Protein AF-F6X2X2-F1 (afdb_monomer_lite)

Sequence (366 aa):
MMKILSIFAVVVCLGAVATGIQCWSCDNARGHEECATTGQLVRCISRWEVCSTVERRTNNALFVTKRCKQRLACANGVRQNYNSPFSPQCNLDGLVSVCRCCCNGTECNRDATCEPARHVDYRCHDEGGLCHEWRNHTCLGGYVTGLCYGNNGRRCCLPCTPETCPAARDAVQQDAVCRAEGGICLGITNFCDGIYYPGKCGGPNGRQCCKEAVCTLLNYANTNVKPRGVGAIRIDSGFKWALNKMNEWARACRVKVQVTKSFELITETDGNYQPIEPTIPNNYAVGHAVDIEVDTTIEVCDGPCLARGKNPDAVCFLKKVLEYGLHWGGKGKYQNPSRIDDRLHVVNPRQWKRQFQQLQKGCQAI

Secondary structure (DSSP, 8-state):
---------------------EEEEEEEESSHHHHHHH-EEEEPPTT--EEEEEEEEETTEEEEEEEEE-HHHHHHHHHHTTS-SSS-S--TTSSSEEEEEEE-STTTTSS----TTTSTTHHHHHTT-EEEETTT---TT-EESSSS-SSTTEEEEPP--TTT-TTTTTHHHHTHHHHHTT-EEEETTS--SSEEETTSSSSSTTEEEEE------EEE--SSEEESSS--EEE-GGGHHHHHHHHHHHHHTT-EEEEEE-------TTS-------SS--GGGGT-EEEEEEE-SS-EE-HHHHHHT--HHHHHHHHHHHHTT-EETTSSSS--TTEEE--HHHH-HHHHHHHHHHHHHHTTT-

Foldseek 3Di:
DDDDDDDDDDDDPPDDPQDFAWEWFDFFAQDLVRSLVVTDTGGDHPQQFKKKWKWWAAQPTITIGIDGDGPVVLLVQQCQQPVDVVDGQDDPPDNTHIAMDIDGGHHPCNNDDRDNPPGQQVQLVVLVWDWDQQQVDAAQLAWDFPSHDDDRRTTTRHDADCVSHVPPVPFVVQLVQLVVVVWDWGQQRGDAPADFDAPNTDDDRRITTRDHFAAQWDFDDDDQEEEDPPDTQTAHPVQNVLVVQLSVQCVVLVKGKYWDAFADADDDPPPDQDLDCDPDQDRSLLRQKTFIWIGHPPHTQHQVNLLVCPRRSSVSSVVSLVVVPWDAQSDDDRRPRRMTGNPCCPVPVPVSVRSNSRNNRNVPPD

pLDDT: mean 84.23, std 14.69, range [35.69, 98.56]

Radius of gyration: 34.4 Å; chains: 1; bounding box: 120×48×89 Å

Organism: Ciona intestinalis (NCBI:txid7719)

Structure (mmCIF, N/CA/C/O backbone):
data_AF-F6X2X2-F1
#
_entry.id   AF-F6X2X2-F1
#
loop_
_atom_site.group_PDB
_atom_site.id
_atom_site.type_symbol
_atom_site.label_atom_id
_atom_site.label_alt_id
_atom_site.label_comp_id
_atom_site.label_asym_id
_atom_site.label_entity_id
_atom_site.label_seq_id
_atom_site.pdbx_PDB_ins_code
_atom_site.Cartn_x
_atom_site.Cartn_y
_atom_site.Cartn_z
_atom_site.occupancy
_atom_site.B_iso_or_equiv
_atom_site.auth_seq_id
_atom_site.auth_comp_id
_atom_site.auth_asym_id
_atom_site.auth_atom_id
_atom_site.pdbx_PDB_model_num
ATOM 1 N N . MET A 1 1 ? -94.259 -7.483 28.750 1.00 38.19 1 MET A N 1
ATOM 2 C CA . MET A 1 1 ? -92.988 -7.759 28.039 1.00 38.19 1 MET A CA 1
ATOM 3 C C . MET A 1 1 ? -92.055 -6.564 28.205 1.00 38.19 1 MET A C 1
ATOM 5 O O . MET A 1 1 ? -92.566 -5.458 28.234 1.00 38.19 1 MET A O 1
ATOM 9 N N . MET A 1 2 ? -90.738 -6.824 28.260 1.00 35.69 2 MET A N 1
ATOM 10 C CA . MET A 1 2 ? -89.589 -5.882 28.251 1.00 35.69 2 MET A CA 1
ATOM 11 C C . MET A 1 2 ? -89.385 -5.048 29.532 1.00 35.69 2 MET A C 1
ATOM 13 O O . MET A 1 2 ? -90.179 -4.179 29.850 1.00 35.69 2 MET A O 1
ATOM 17 N N . LYS A 1 3 ? -88.447 -5.435 30.414 1.00 41.56 3 LYS A N 1
ATOM 18 C CA . LYS A 1 3 ? -86.966 -5.286 30.366 1.00 41.56 3 LYS A CA 1
ATOM 19 C C . LYS A 1 3 ? -86.515 -3.829 30.555 1.00 41.56 3 LYS A C 1
ATOM 21 O O . LYS A 1 3 ? -86.405 -3.091 29.585 1.00 41.56 3 LYS A O 1
ATOM 26 N N . ILE A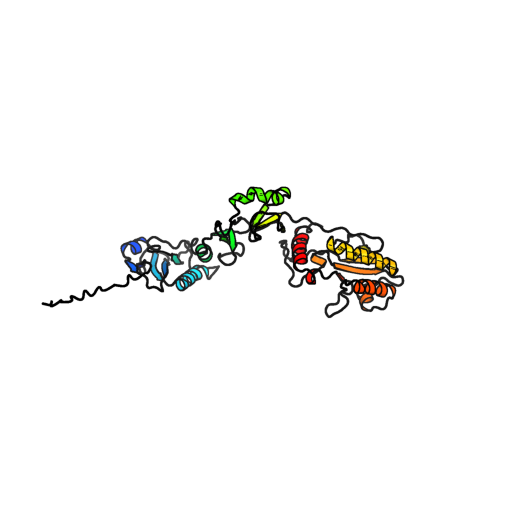 1 4 ? -86.168 -3.474 31.795 1.00 42.88 4 ILE A N 1
ATOM 27 C CA . ILE A 1 4 ? -85.316 -2.323 32.118 1.00 42.88 4 ILE A CA 1
ATOM 28 C C . ILE A 1 4 ? -83.921 -2.888 32.405 1.00 42.88 4 ILE A C 1
ATOM 30 O O . ILE A 1 4 ? -83.714 -3.571 33.405 1.00 42.88 4 ILE A O 1
ATOM 34 N N . LEU A 1 5 ? -82.994 -2.678 31.470 1.00 46.34 5 LEU A N 1
ATOM 35 C CA . LEU A 1 5 ? -81.574 -2.987 31.625 1.00 46.34 5 LEU A CA 1
ATOM 36 C C . LEU A 1 5 ? -80.879 -1.752 32.209 1.00 46.34 5 LEU A C 1
ATOM 38 O O . LEU A 1 5 ? -80.756 -0.732 31.535 1.00 46.34 5 LEU A O 1
ATOM 42 N N . SER A 1 6 ? -80.417 -1.853 33.454 1.00 46.59 6 SER A N 1
ATOM 43 C CA . SER A 1 6 ? -79.490 -0.895 34.060 1.00 46.59 6 SER A CA 1
ATOM 44 C C . SER A 1 6 ? -78.067 -1.216 33.603 1.00 46.59 6 SER A C 1
ATOM 46 O O . SER A 1 6 ? -77.533 -2.281 33.905 1.00 46.59 6 SER A O 1
ATOM 48 N N . ILE A 1 7 ? -77.459 -0.296 32.857 1.00 49.50 7 ILE A N 1
ATOM 49 C CA . ILE A 1 7 ? -76.064 -0.371 32.415 1.00 49.50 7 ILE A CA 1
ATOM 50 C C . ILE A 1 7 ? -75.183 0.219 33.524 1.00 49.50 7 ILE A C 1
ATOM 52 O O . ILE A 1 7 ? -75.221 1.422 33.772 1.00 49.50 7 ILE A O 1
ATOM 56 N N . PHE A 1 8 ? -74.384 -0.622 34.183 1.00 52.41 8 PHE A N 1
ATOM 57 C CA . PHE A 1 8 ? -73.255 -0.189 35.010 1.00 52.41 8 PHE A CA 1
ATOM 58 C C . PHE A 1 8 ? -72.040 0.021 34.099 1.00 52.41 8 PHE A C 1
ATOM 60 O O . PHE A 1 8 ? -71.484 -0.936 33.562 1.00 52.41 8 PHE A O 1
ATOM 67 N N . ALA A 1 9 ? -71.625 1.273 33.913 1.00 50.41 9 ALA A N 1
ATOM 68 C CA . ALA A 1 9 ? -70.366 1.595 33.254 1.00 50.41 9 ALA A CA 1
ATOM 69 C C . ALA A 1 9 ? -69.205 1.363 34.236 1.00 50.41 9 ALA A C 1
ATOM 71 O O . ALA A 1 9 ? -68.995 2.144 35.163 1.00 50.41 9 ALA A O 1
ATOM 72 N N . VAL A 1 10 ? -68.456 0.277 34.041 1.00 54.81 10 VAL A N 1
ATOM 73 C CA . VAL A 1 10 ? -67.185 0.034 34.734 1.00 54.81 10 VAL A CA 1
ATOM 74 C C . VAL A 1 10 ? -66.103 0.840 34.018 1.00 54.81 10 VAL A C 1
ATOM 76 O O . VAL A 1 10 ? -65.649 0.473 32.936 1.00 54.81 10 VAL A O 1
ATOM 79 N N . VAL A 1 11 ? -65.702 1.963 34.612 1.00 56.62 11 VAL A N 1
ATOM 80 C CA . VAL A 1 11 ? -64.548 2.748 34.158 1.00 56.62 11 VAL A CA 1
ATOM 81 C C . VAL A 1 11 ? -63.278 2.030 34.615 1.00 56.62 11 VAL A C 1
ATOM 83 O O . VAL A 1 11 ? -62.874 2.122 35.772 1.00 56.62 11 VAL A O 1
ATOM 86 N N . VAL A 1 12 ? -62.655 1.280 33.705 1.00 56.12 12 VAL A N 1
ATOM 87 C CA . VAL A 1 12 ? -61.324 0.692 33.905 1.00 56.12 12 VAL A CA 1
ATOM 88 C C . VAL A 1 12 ? -60.280 1.754 33.560 1.00 56.12 12 VAL A C 1
ATOM 90 O O . VAL A 1 12 ? -60.000 2.011 32.390 1.00 56.12 12 VAL A O 1
ATOM 93 N N . CYS A 1 13 ? -59.697 2.387 34.578 1.00 48.31 13 CYS A N 1
ATOM 94 C CA . CYS A 1 13 ? -58.516 3.232 34.412 1.00 48.31 13 CYS A CA 1
ATOM 95 C C . CYS A 1 13 ? -57.304 2.355 34.056 1.00 48.31 13 CYS A C 1
ATOM 97 O O . CYS A 1 13 ? -56.652 1.791 34.933 1.00 48.31 13 CYS A O 1
ATOM 99 N N . LEU A 1 14 ? -56.991 2.246 32.763 1.00 52.62 14 LEU A N 1
ATOM 100 C CA . LEU A 1 14 ? -55.719 1.715 32.270 1.00 52.62 14 LEU A CA 1
ATOM 101 C C . LEU A 1 14 ? -54.602 2.712 32.616 1.00 52.62 14 LEU A C 1
ATOM 103 O O . LEU A 1 14 ? -54.299 3.625 31.851 1.00 52.62 14 LEU A O 1
ATOM 107 N N . GLY A 1 15 ? -54.007 2.564 33.800 1.00 51.53 15 GLY A N 1
ATOM 108 C CA . GLY A 1 15 ? -52.791 3.285 34.159 1.00 51.53 15 GLY A CA 1
ATOM 109 C C . GLY A 1 15 ? -51.645 2.847 33.248 1.00 51.53 15 GLY A C 1
ATOM 110 O O . GLY A 1 15 ? -51.259 1.679 33.257 1.00 51.53 15 GLY A O 1
ATOM 111 N N . ALA A 1 16 ? -51.102 3.771 32.454 1.00 56.25 16 ALA A N 1
ATOM 112 C CA . ALA A 1 16 ? -49.905 3.530 31.659 1.00 56.25 16 ALA A CA 1
ATOM 113 C C . ALA A 1 16 ? -48.758 3.089 32.584 1.00 56.25 16 ALA A C 1
ATOM 115 O O . ALA A 1 16 ? -48.300 3.855 33.435 1.00 56.25 16 ALA A O 1
ATOM 116 N N . VAL A 1 17 ? -48.292 1.847 32.437 1.00 56.53 17 VAL A N 1
ATOM 117 C CA . VAL A 1 17 ? -47.127 1.356 33.176 1.00 56.53 17 VAL A CA 1
ATOM 118 C C . VAL A 1 17 ? -45.909 2.084 32.612 1.00 56.53 17 VAL A C 1
ATOM 120 O O . VAL A 1 17 ? -45.464 1.797 31.505 1.00 56.53 17 VAL A O 1
ATOM 123 N N . ALA A 1 18 ? -45.406 3.085 33.334 1.00 55.03 18 ALA A N 1
ATOM 124 C CA . ALA A 1 18 ? -44.291 3.908 32.878 1.00 55.03 18 ALA A CA 1
ATOM 125 C C . ALA A 1 18 ? -43.030 3.050 32.669 1.00 55.03 18 ALA A C 1
ATOM 127 O O . ALA A 1 18 ? -42.399 2.620 33.634 1.00 55.03 18 ALA A O 1
ATOM 128 N N . THR A 1 19 ? -42.654 2.796 31.416 1.00 65.25 19 THR A N 1
ATOM 129 C CA . THR A 1 19 ? -41.455 2.040 31.034 1.00 65.25 19 THR A CA 1
ATOM 130 C C . THR A 1 19 ? -40.213 2.923 31.174 1.00 65.25 19 THR A C 1
ATOM 132 O O . THR A 1 19 ? -40.065 3.908 30.452 1.00 65.25 19 THR A O 1
ATOM 135 N N . GLY A 1 20 ? -39.316 2.590 32.100 1.00 75.25 20 GLY A N 1
ATOM 136 C CA . GLY A 1 20 ? -38.043 3.286 32.290 1.00 75.25 20 GLY A CA 1
ATOM 137 C C . GLY A 1 20 ? -37.140 2.510 33.243 1.00 75.25 20 GLY A C 1
ATOM 138 O O . GLY A 1 20 ? -37.642 1.861 34.163 1.00 75.25 20 GLY A O 1
ATOM 139 N N . ILE A 1 21 ? -35.822 2.555 33.017 1.00 87.50 21 ILE A N 1
ATOM 140 C CA . ILE A 1 21 ? -34.852 1.935 33.930 1.00 87.50 21 ILE A CA 1
ATOM 141 C C . ILE A 1 21 ? -34.935 2.597 35.309 1.00 87.50 21 ILE A C 1
ATOM 143 O O . ILE A 1 21 ? -35.334 3.759 35.431 1.00 87.50 21 ILE A O 1
ATOM 147 N N . GLN A 1 22 ? -34.545 1.876 36.356 1.00 93.94 22 GLN A N 1
ATOM 148 C CA . GLN A 1 22 ? -34.412 2.460 37.691 1.00 93.94 22 GLN A CA 1
ATOM 149 C C . GLN A 1 22 ? -32.936 2.533 38.062 1.00 93.94 22 GLN A C 1
ATOM 151 O O . GLN A 1 22 ? -32.203 1.578 37.844 1.00 93.94 22 GLN A O 1
ATOM 156 N N . CYS A 1 23 ? -32.495 3.658 38.609 1.00 95.19 23 CYS A N 1
ATOM 157 C CA . CYS A 1 23 ? -31.110 3.871 39.011 1.00 95.19 23 CYS A CA 1
ATOM 158 C C . CYS A 1 23 ? -31.043 4.216 40.488 1.00 95.19 23 CYS A C 1
ATOM 160 O O . CYS A 1 23 ? -31.905 4.925 41.012 1.00 95.19 23 CYS A O 1
ATOM 162 N N . TRP A 1 24 ? -29.978 3.774 41.144 1.00 96.50 24 TRP A N 1
ATOM 163 C CA . TRP A 1 24 ? -29.678 4.220 42.491 1.00 96.50 24 TRP A CA 1
ATOM 164 C C . TRP A 1 24 ? -29.320 5.708 42.474 1.00 96.50 24 TRP A C 1
ATOM 166 O O . TRP A 1 24 ? -28.548 6.158 41.616 1.00 96.50 24 TRP A O 1
ATOM 176 N N . SER A 1 25 ? -29.901 6.472 43.397 1.00 96.69 25 SER A N 1
ATOM 177 C CA . SER A 1 25 ? -29.740 7.918 43.492 1.00 96.69 25 SER A CA 1
ATOM 178 C C . SER A 1 25 ? -29.334 8.331 44.901 1.00 96.69 25 SER A C 1
ATOM 180 O O . SER A 1 25 ? -30.048 8.073 45.865 1.00 96.69 25 SER A O 1
ATOM 182 N N . CYS A 1 26 ? -28.204 9.018 45.002 1.00 97.56 26 CYS A N 1
ATOM 183 C CA . CYS A 1 26 ? -27.677 9.611 46.229 1.00 97.56 26 CYS A CA 1
ATOM 184 C C . CYS A 1 26 ? -26.853 10.842 45.837 1.00 97.56 26 CYS A C 1
ATOM 186 O O . CYS A 1 26 ? -26.322 10.893 44.720 1.00 97.56 26 CYS A O 1
ATOM 188 N N . ASP A 1 27 ? -26.728 11.823 46.726 1.00 96.94 27 ASP A N 1
ATOM 189 C CA . ASP A 1 27 ? -25.895 12.994 46.465 1.00 96.94 27 ASP A CA 1
ATOM 190 C C . ASP A 1 27 ? -24.853 13.192 47.557 1.00 96.94 27 ASP A C 1
ATOM 192 O O . ASP A 1 27 ? -25.183 13.236 48.737 1.00 96.94 27 ASP A O 1
ATOM 196 N N . ASN A 1 28 ? -23.593 13.308 47.134 1.00 94.62 28 ASN A N 1
ATOM 197 C CA . ASN A 1 28 ? -22.440 13.581 47.983 1.00 94.62 28 ASN A CA 1
ATOM 198 C C . ASN A 1 28 ? -22.289 12.652 49.208 1.00 94.62 28 ASN A C 1
ATOM 200 O O . ASN A 1 28 ? -21.783 13.082 50.243 1.00 94.62 28 ASN A O 1
ATOM 204 N N . ALA A 1 29 ? -22.690 11.386 49.081 1.00 96.56 29 ALA A N 1
ATOM 205 C CA . ALA A 1 29 ? -22.542 10.383 50.134 1.00 96.56 29 ALA A CA 1
ATOM 206 C C . ALA A 1 29 ? -21.057 10.077 50.382 1.00 96.56 29 ALA A C 1
ATOM 208 O O . ALA A 1 29 ? -20.274 10.024 49.427 1.00 96.56 29 ALA A O 1
ATOM 209 N N . ARG A 1 30 ? -20.644 9.843 51.631 1.00 94.50 30 ARG A N 1
ATOM 210 C CA . ARG A 1 30 ? -19.243 9.605 52.018 1.00 94.50 30 ARG A CA 1
ATOM 211 C C . ARG A 1 30 ? -18.796 8.164 51.748 1.00 94.50 30 ARG A C 1
ATOM 213 O O . ARG A 1 30 ? -18.387 7.427 52.639 1.00 94.50 30 ARG A O 1
ATOM 220 N N . GLY A 1 31 ? -18.856 7.771 50.481 1.00 93.25 31 GLY A N 1
ATOM 221 C CA . GLY A 1 31 ? -18.494 6.443 49.998 1.00 93.25 31 GLY A CA 1
ATOM 222 C C . GLY A 1 31 ? -19.688 5.669 49.445 1.00 93.25 31 GLY A C 1
ATOM 223 O O . GLY A 1 31 ? -20.837 6.111 49.487 1.00 93.25 31 GLY A O 1
ATOM 224 N N . HIS A 1 32 ? -19.398 4.499 48.877 1.00 93.31 32 HIS A N 1
ATOM 225 C CA . HIS A 1 32 ? -20.422 3.656 48.254 1.00 93.31 32 HIS A CA 1
ATOM 226 C C . HIS A 1 32 ? -21.367 3.027 49.272 1.00 93.31 32 HIS A C 1
ATOM 228 O O . HIS A 1 32 ? -22.556 2.941 48.995 1.00 93.31 32 HIS A O 1
ATOM 234 N N . GLU A 1 33 ? -20.868 2.655 50.449 1.00 94.38 33 GLU A N 1
ATOM 235 C CA . GLU A 1 33 ? -21.673 2.051 51.516 1.00 94.38 33 GLU A CA 1
ATOM 236 C C . GLU A 1 33 ? -22.733 3.020 52.058 1.00 94.38 33 GLU A C 1
ATOM 238 O O . GLU A 1 33 ? -23.910 2.672 52.161 1.00 94.38 33 GLU A O 1
ATOM 243 N N . GLU A 1 34 ? -22.352 4.276 52.314 1.00 95.44 34 GLU A N 1
ATOM 244 C CA . GLU A 1 34 ? -23.315 5.307 52.707 1.00 95.44 34 GLU A CA 1
ATOM 245 C C . GLU A 1 34 ? -24.340 5.543 51.593 1.00 95.44 34 GLU A C 1
ATOM 247 O O . GLU A 1 34 ? -25.539 5.590 51.853 1.00 95.44 34 GLU A O 1
ATOM 252 N N . CYS A 1 35 ? -23.902 5.628 50.332 1.00 96.06 35 CYS A N 1
ATOM 253 C CA . CYS A 1 35 ? -24.826 5.775 49.210 1.00 96.06 35 CYS A CA 1
ATOM 254 C C . CYS A 1 35 ? -25.793 4.585 49.109 1.00 96.06 35 CYS A C 1
ATOM 256 O O . CYS A 1 35 ? -26.973 4.790 48.843 1.00 96.06 35 CYS A O 1
ATOM 258 N N . ALA A 1 36 ? -25.330 3.353 49.328 1.00 92.69 36 ALA A N 1
ATOM 259 C CA . ALA A 1 36 ? -26.143 2.140 49.247 1.00 92.69 36 ALA A CA 1
ATOM 260 C C . ALA A 1 36 ? -27.179 2.026 50.377 1.00 92.69 36 ALA A C 1
ATOM 262 O O . ALA A 1 36 ? -28.215 1.391 50.186 1.00 92.69 36 ALA A O 1
ATOM 263 N N . THR A 1 37 ? -26.915 2.639 51.533 1.00 93.31 37 THR A N 1
ATOM 264 C CA . THR A 1 37 ? -27.801 2.607 52.709 1.00 93.31 37 THR A CA 1
ATOM 265 C C . THR A 1 37 ? -28.758 3.796 52.767 1.00 93.31 37 THR A C 1
ATOM 267 O O . THR A 1 37 ? -29.918 3.627 53.128 1.00 93.31 37 THR A O 1
ATOM 270 N N . THR A 1 38 ? -28.294 4.990 52.393 1.00 94.44 38 THR A N 1
ATOM 271 C CA . THR A 1 38 ? -29.066 6.247 52.479 1.00 94.44 38 THR A CA 1
ATOM 272 C C . THR A 1 38 ? -29.699 6.671 51.155 1.00 94.44 38 THR A C 1
ATOM 274 O O . THR A 1 38 ? -30.619 7.488 51.133 1.00 94.44 38 THR A O 1
ATOM 277 N N . GLY A 1 39 ? -29.195 6.141 50.039 1.00 93.88 39 GLY A N 1
ATOM 278 C CA . GLY A 1 39 ? -29.717 6.418 48.710 1.00 93.88 39 GLY A CA 1
ATOM 279 C C . GLY A 1 39 ? -31.064 5.751 48.457 1.00 93.88 39 GLY A C 1
ATOM 280 O O . GLY A 1 39 ? -31.548 4.921 49.221 1.00 93.88 39 GLY A O 1
ATOM 281 N N . GLN A 1 40 ? -31.667 6.119 47.335 1.00 96.44 40 GLN A N 1
ATOM 282 C CA . GLN A 1 40 ? -32.986 5.643 46.938 1.00 96.44 40 GLN A CA 1
ATOM 283 C C . GLN A 1 40 ? -32.983 5.175 45.490 1.00 96.44 40 GLN A C 1
ATOM 285 O O . GLN A 1 40 ? -32.310 5.746 44.628 1.00 96.44 40 GLN A O 1
ATOM 290 N N . LEU A 1 41 ? -33.782 4.151 45.212 1.00 95.81 41 LEU A N 1
ATOM 291 C CA . LEU A 1 41 ? -34.018 3.692 43.856 1.00 95.81 41 LEU A CA 1
ATOM 292 C C . LEU A 1 41 ? -35.003 4.632 43.155 1.00 95.81 41 LEU A C 1
ATOM 294 O O . LEU A 1 41 ? -36.174 4.709 43.521 1.00 95.81 41 LEU A O 1
ATOM 298 N N . VAL A 1 42 ? -34.541 5.333 42.122 1.00 94.31 42 VAL A N 1
ATOM 299 C CA . VAL A 1 42 ? -35.349 6.303 41.373 1.00 94.31 42 VAL A CA 1
ATOM 300 C C . VAL A 1 42 ? -35.637 5.766 39.980 1.00 94.31 42 VAL A C 1
ATOM 302 O O . VAL A 1 42 ? -34.738 5.296 39.284 1.00 94.31 42 VAL A O 1
ATOM 305 N N . ARG A 1 43 ? -36.896 5.861 39.540 1.00 92.69 43 ARG A N 1
ATOM 306 C CA . ARG A 1 43 ? -37.274 5.557 38.155 1.00 92.69 43 ARG A CA 1
ATOM 307 C C . ARG A 1 43 ? -36.861 6.706 37.243 1.00 92.69 43 ARG A C 1
ATOM 309 O O . ARG A 1 43 ? -37.263 7.850 37.452 1.00 92.69 43 ARG A O 1
ATOM 316 N N . CYS A 1 44 ? -36.067 6.401 36.227 1.00 90.00 44 CYS A N 1
ATOM 317 C CA . CYS A 1 44 ? -35.628 7.389 35.261 1.00 90.00 44 CYS A CA 1
ATOM 318 C C . CYS A 1 44 ? -36.758 7.735 34.286 1.00 90.00 44 CYS A C 1
ATOM 320 O O . CYS A 1 44 ? -37.523 6.875 33.851 1.00 90.00 44 CYS A O 1
ATOM 322 N N . ILE A 1 45 ? -36.854 9.016 33.934 1.00 84.69 45 ILE A N 1
ATOM 323 C CA . ILE A 1 45 ? -37.735 9.483 32.857 1.00 84.69 45 ILE A CA 1
ATOM 324 C C . ILE A 1 45 ? -37.226 8.979 31.501 1.00 84.69 45 ILE A C 1
ATOM 326 O O . ILE A 1 45 ? -36.034 8.732 31.352 1.00 84.69 45 ILE A O 1
ATOM 330 N N . SER A 1 46 ? -38.098 8.891 30.494 1.00 72.19 46 SER A N 1
ATOM 331 C CA . SER A 1 46 ? -37.810 8.275 29.182 1.00 72.19 46 SER A CA 1
ATOM 332 C C . SER A 1 46 ? -36.533 8.765 28.483 1.00 72.19 46 SER A C 1
ATOM 334 O O . SER A 1 46 ? -35.875 7.998 27.798 1.00 72.19 46 SER A O 1
ATOM 336 N N . ARG A 1 47 ? -36.135 10.027 28.684 1.00 72.56 47 ARG A N 1
ATOM 337 C CA . ARG A 1 47 ? -34.891 10.595 28.126 1.00 72.56 47 ARG A CA 1
ATOM 338 C C . ARG A 1 47 ? -33.610 10.214 28.888 1.00 72.56 47 ARG A C 1
ATOM 340 O O . ARG A 1 47 ? -32.517 10.599 28.477 1.00 72.56 47 ARG A O 1
ATOM 347 N N . TRP A 1 48 ? -33.720 9.576 30.049 1.00 79.00 48 TRP A N 1
ATOM 348 C CA . TRP A 1 48 ? -32.610 9.208 30.929 1.00 79.00 48 TRP A CA 1
ATOM 349 C C . TRP A 1 48 ? -32.436 7.694 30.908 1.00 79.00 48 TRP A C 1
ATOM 351 O O . TRP A 1 48 ? -33.063 6.960 31.661 1.00 79.00 48 TRP A O 1
ATOM 361 N N . GLU A 1 49 ? -31.585 7.247 29.996 1.00 80.50 49 GLU A N 1
ATOM 362 C CA . GLU A 1 49 ? -31.470 5.841 29.603 1.00 80.50 49 GLU A CA 1
ATOM 363 C C . GLU A 1 49 ? -30.300 5.119 30.279 1.00 80.50 49 GLU A C 1
ATOM 365 O O . GLU A 1 49 ? -30.059 3.948 29.993 1.00 80.50 49 GLU A O 1
ATOM 370 N N . VAL A 1 50 ? -29.533 5.818 31.125 1.00 87.88 50 VAL A N 1
ATOM 371 C CA . VAL A 1 50 ? -28.349 5.266 31.795 1.00 87.88 50 VAL A CA 1
ATOM 372 C C . VAL A 1 50 ? -28.274 5.700 33.254 1.00 87.88 50 VAL A C 1
ATOM 374 O O . VAL A 1 50 ? -28.698 6.804 33.621 1.00 87.88 50 VAL A O 1
ATOM 377 N N . CYS A 1 51 ? -27.666 4.856 34.081 1.00 92.56 51 CYS A N 1
ATOM 378 C CA . CYS A 1 51 ? -27.304 5.215 35.442 1.00 92.56 51 CYS A CA 1
ATOM 379 C C . CYS A 1 51 ? -25.890 5.792 35.468 1.00 92.56 51 CYS A C 1
ATOM 381 O O . CYS A 1 51 ? -24.971 5.252 34.857 1.00 92.56 51 CYS A O 1
ATOM 383 N N . SER A 1 52 ? -25.703 6.899 36.179 1.00 93.44 52 SER A N 1
ATOM 384 C CA . SER A 1 52 ? -24.421 7.581 36.328 1.00 93.44 52 SER A CA 1
ATOM 385 C C . SER A 1 52 ? -23.919 7.464 37.760 1.00 93.44 52 SER A C 1
ATOM 387 O O . SER A 1 52 ? -24.703 7.586 38.704 1.00 93.44 52 SER A O 1
ATOM 389 N N . THR A 1 53 ? -22.606 7.309 37.899 1.00 94.38 53 THR A N 1
ATOM 390 C CA . THR A 1 53 ? -21.881 7.410 39.167 1.00 94.38 53 THR A CA 1
ATOM 391 C C . THR A 1 53 ? -20.758 8.433 38.999 1.00 94.38 53 THR A C 1
ATOM 393 O O . THR A 1 53 ? -20.077 8.475 37.970 1.00 94.38 53 THR A O 1
ATOM 396 N N . VAL A 1 54 ? -20.605 9.313 39.985 1.00 94.25 54 VAL A N 1
ATOM 397 C CA . VAL A 1 54 ? -19.515 10.283 40.082 1.00 94.25 54 VAL A CA 1
ATOM 398 C C . VAL A 1 54 ? -18.817 10.076 41.414 1.00 94.25 54 VAL A C 1
ATOM 400 O O . VAL A 1 54 ? -19.434 10.248 42.461 1.00 94.25 54 VAL A O 1
ATOM 403 N N . GLU A 1 55 ? -17.536 9.746 41.355 1.00 93.56 55 GLU A N 1
ATOM 404 C CA . GLU A 1 55 ? -16.659 9.614 42.510 1.00 93.56 55 GLU A CA 1
ATOM 405 C C . GLU A 1 55 ? -15.737 10.824 42.576 1.00 93.56 55 GLU A C 1
ATOM 407 O O . GLU A 1 55 ? -15.021 11.122 41.619 1.00 93.56 55 GLU A O 1
ATOM 412 N N . ARG A 1 56 ? -15.756 11.535 43.700 1.00 93.31 56 ARG A N 1
ATOM 413 C CA . ARG A 1 56 ? -14.845 12.639 43.990 1.00 93.31 56 ARG A CA 1
ATOM 414 C C . ARG A 1 56 ? -13.959 12.258 45.160 1.00 93.31 56 ARG A C 1
ATOM 416 O O . ARG A 1 56 ? -14.450 12.100 46.272 1.00 93.31 56 ARG A O 1
ATOM 423 N N . ARG A 1 57 ? -12.662 12.136 44.910 1.00 91.31 57 ARG A N 1
ATOM 424 C CA . ARG A 1 57 ? -11.644 11.999 45.949 1.00 91.31 57 ARG A CA 1
ATOM 425 C C . ARG A 1 57 ? -11.095 13.373 46.285 1.00 91.31 57 ARG A C 1
ATOM 427 O O . ARG A 1 57 ? -10.790 14.165 45.393 1.00 91.31 57 ARG A O 1
ATOM 434 N N . THR A 1 58 ? -10.986 13.637 47.572 1.00 88.44 58 THR A N 1
ATOM 435 C CA . THR A 1 58 ? -10.199 14.727 48.144 1.00 88.44 58 THR A CA 1
ATOM 436 C C . THR A 1 58 ? -9.175 14.118 49.097 1.00 88.44 58 THR A C 1
ATOM 438 O O . THR A 1 58 ? -9.302 12.943 49.442 1.00 88.44 58 THR A O 1
ATOM 441 N N . ASN A 1 59 ? -8.195 14.911 49.550 1.00 82.50 59 ASN A N 1
ATOM 442 C CA . ASN A 1 59 ? -7.040 14.441 50.330 1.00 82.50 59 ASN A CA 1
ATOM 443 C C . ASN A 1 59 ? -7.370 13.426 51.445 1.00 82.50 59 ASN A C 1
ATOM 445 O O . ASN A 1 59 ? -6.539 12.569 51.713 1.00 82.50 59 ASN A O 1
ATOM 449 N N . ASN A 1 60 ? -8.567 13.487 52.051 1.00 83.69 60 ASN A N 1
ATOM 450 C CA . ASN A 1 60 ? -8.985 12.610 53.151 1.00 83.69 60 ASN A CA 1
ATOM 451 C C . ASN A 1 60 ? -10.369 11.943 52.975 1.00 83.69 60 ASN A C 1
ATOM 453 O O . ASN A 1 60 ? -10.892 11.392 53.944 1.00 83.69 60 ASN A O 1
ATOM 457 N N . ALA A 1 61 ? -11.028 12.025 51.812 1.00 89.19 61 ALA A N 1
ATOM 458 C CA . ALA A 1 61 ? -12.394 11.501 51.681 1.00 89.19 61 ALA A CA 1
ATOM 459 C C . ALA A 1 61 ? -12.794 11.121 50.249 1.00 89.19 61 ALA A C 1
ATOM 461 O O . ALA A 1 61 ? -12.368 11.740 49.275 1.00 89.19 61 ALA A O 1
ATOM 462 N N . LEU A 1 62 ? -13.684 10.130 50.150 1.00 91.50 62 LEU A N 1
ATOM 463 C CA . LEU A 1 62 ? -14.412 9.776 48.935 1.00 91.50 62 LEU A CA 1
ATOM 464 C C . LEU A 1 62 ? -15.858 10.261 49.059 1.00 91.50 62 LEU A C 1
ATOM 466 O O . LEU A 1 62 ? -16.546 9.918 50.017 1.00 91.50 62 LEU A O 1
ATOM 470 N N . PHE A 1 63 ? -16.317 11.004 48.059 1.00 95.31 63 PHE A N 1
ATOM 471 C CA . PHE A 1 63 ? -17.707 11.408 47.902 1.00 95.31 63 PHE A CA 1
ATOM 472 C C . PHE A 1 63 ? -18.303 10.780 46.646 1.00 95.31 63 PHE A C 1
ATOM 474 O O . PHE A 1 63 ? -17.683 10.793 45.580 1.00 95.31 63 PHE A O 1
ATOM 481 N N . VAL A 1 64 ? -19.514 10.248 46.762 1.00 96.00 64 VAL A N 1
ATOM 482 C CA . VAL A 1 64 ? -20.208 9.510 45.709 1.00 96.00 64 VAL A CA 1
ATOM 483 C C . VAL A 1 64 ? -21.549 10.182 45.424 1.00 96.00 64 VAL A C 1
ATOM 485 O O . VAL A 1 64 ? -22.385 10.336 46.310 1.00 96.00 64 VAL A O 1
ATOM 488 N N . THR A 1 65 ? -21.769 10.561 44.165 1.00 97.19 65 THR A N 1
ATOM 489 C CA . THR A 1 65 ? -23.084 10.979 43.654 1.00 97.19 65 THR A CA 1
ATOM 490 C C . THR A 1 65 ? -23.537 9.966 42.609 1.00 97.19 65 THR A C 1
ATOM 492 O O . THR A 1 65 ? -22.835 9.738 41.620 1.00 97.19 65 THR A O 1
ATOM 495 N N . LYS A 1 66 ? -24.734 9.402 42.774 1.00 96.38 66 LYS A N 1
ATOM 496 C CA . LYS A 1 66 ? -25.364 8.475 41.821 1.00 96.38 66 LYS A CA 1
ATOM 497 C C . LYS A 1 66 ? -26.697 9.043 41.347 1.00 96.38 66 LYS A C 1
ATOM 499 O O . LYS A 1 66 ? -27.375 9.704 42.126 1.00 96.38 66 LYS A O 1
ATOM 504 N N . ARG A 1 67 ? -27.053 8.866 40.069 1.00 95.69 67 ARG A N 1
ATOM 505 C CA . ARG A 1 67 ? -28.320 9.377 39.499 1.00 95.69 67 ARG A CA 1
ATOM 506 C C . ARG A 1 67 ? -28.625 8.825 38.112 1.00 95.69 67 ARG A C 1
ATOM 508 O O . ARG A 1 67 ? -27.724 8.413 37.386 1.00 95.69 67 ARG A O 1
ATOM 515 N N . CYS A 1 68 ? -29.881 8.951 37.699 1.00 95.06 68 CYS A N 1
ATOM 516 C CA . CYS A 1 68 ? -30.274 8.875 36.294 1.00 95.06 68 CYS A CA 1
ATOM 517 C C . CYS A 1 68 ? -29.569 9.957 35.455 1.00 95.06 68 CYS A C 1
ATOM 519 O O . CYS A 1 68 ? -29.391 11.094 35.908 1.00 95.06 68 CYS A O 1
ATOM 521 N N . LYS A 1 69 ? -29.193 9.635 34.213 1.00 92.00 69 LYS A N 1
ATOM 522 C CA . LYS A 1 69 ? -28.578 10.601 33.293 1.00 92.00 69 LYS A CA 1
ATOM 523 C C . LYS A 1 69 ? -28.950 10.311 31.839 1.00 92.00 69 LYS A C 1
ATOM 525 O O . LYS A 1 69 ? -29.263 9.185 31.474 1.00 92.00 69 LYS A O 1
ATOM 530 N N . GLN A 1 70 ? -28.907 11.336 30.988 1.00 87.75 70 GLN A N 1
ATOM 531 C CA . GLN A 1 70 ? -28.970 11.139 29.534 1.00 87.75 70 GLN A CA 1
ATOM 532 C C . GLN A 1 70 ? -27.704 10.424 29.056 1.00 87.75 70 GLN A C 1
ATOM 534 O O . GLN A 1 70 ? -26.608 10.785 29.496 1.00 87.75 70 GLN A O 1
ATOM 539 N N . ARG A 1 71 ? -27.837 9.491 28.106 1.00 80.69 71 ARG A N 1
ATOM 540 C CA . ARG A 1 71 ? -26.717 8.729 27.529 1.00 80.69 71 ARG A CA 1
ATOM 541 C C . ARG A 1 71 ? -25.582 9.641 27.055 1.00 80.69 71 ARG A C 1
ATOM 543 O O . ARG A 1 71 ? -24.452 9.517 27.523 1.00 80.69 71 ARG A O 1
ATOM 550 N N . LEU A 1 72 ? -25.905 10.641 26.230 1.00 77.75 72 LEU A N 1
ATOM 551 C CA . LEU A 1 72 ? -24.921 11.591 25.698 1.00 77.75 72 LEU A CA 1
ATOM 552 C C . LEU A 1 72 ? -24.258 12.446 26.794 1.00 77.75 72 LEU A C 1
ATOM 554 O O . LEU A 1 72 ? -23.045 12.649 26.786 1.00 77.75 72 LEU A O 1
ATOM 558 N N . ALA A 1 73 ? -25.024 12.914 27.783 1.00 82.88 73 ALA A N 1
ATOM 559 C CA . ALA A 1 73 ? -24.476 13.682 28.905 1.00 82.88 73 ALA A CA 1
ATOM 560 C C . ALA A 1 73 ? -23.574 12.828 29.811 1.00 82.88 73 ALA A C 1
ATOM 562 O O . ALA A 1 73 ? -22.655 13.342 30.457 1.00 82.88 73 ALA A O 1
ATOM 563 N N . CYS A 1 74 ? -23.847 11.527 29.888 1.00 85.12 74 CYS A N 1
ATOM 564 C CA . CYS A 1 74 ? -23.010 10.578 30.596 1.00 85.12 74 CYS A CA 1
ATOM 565 C C . CYS A 1 74 ? -21.688 10.364 29.847 1.00 85.12 74 CYS A C 1
ATOM 567 O O . CYS A 1 74 ? -20.630 10.601 30.428 1.00 85.12 74 CYS A O 1
ATOM 569 N N . ALA A 1 75 ? -21.749 10.087 28.541 1.00 75.44 75 ALA A N 1
ATOM 570 C CA . ALA A 1 75 ? -20.582 9.969 27.666 1.00 75.44 75 ALA A CA 1
ATOM 571 C C . ALA A 1 75 ? -19.674 11.214 27.705 1.00 75.44 75 ALA A C 1
ATOM 573 O O . ALA A 1 75 ? -18.457 11.095 27.836 1.00 75.44 75 ALA A O 1
ATOM 574 N N . ASN A 1 76 ? -20.255 12.418 27.682 1.00 79.38 76 ASN A N 1
ATOM 575 C CA . ASN A 1 76 ? -19.496 13.664 27.824 1.00 79.38 76 ASN A CA 1
ATOM 576 C C . ASN A 1 76 ? -18.792 13.769 29.187 1.00 79.38 76 ASN A C 1
ATOM 578 O O . ASN A 1 76 ? -17.661 14.245 29.258 1.00 79.38 76 ASN A O 1
ATOM 582 N N . GLY A 1 77 ? -19.429 13.300 30.265 1.00 84.00 77 GLY A N 1
ATOM 583 C CA . GLY A 1 77 ? -18.810 13.233 31.589 1.00 84.00 77 GLY A CA 1
ATOM 584 C C . GLY A 1 77 ? -17.643 12.246 31.638 1.00 84.00 77 GLY A C 1
ATOM 585 O O . GLY A 1 77 ? -16.587 12.591 32.155 1.00 84.00 77 GLY A O 1
ATOM 586 N N . VAL A 1 78 ? -17.803 11.059 31.050 1.00 80.25 78 VAL A N 1
ATOM 587 C CA . VAL A 1 78 ? -16.722 10.065 30.937 1.00 80.25 78 VAL A CA 1
ATOM 588 C C . VAL A 1 78 ? -15.553 10.634 30.131 1.00 80.25 78 VAL A C 1
ATOM 590 O O . VAL A 1 78 ? -14.405 10.501 30.539 1.00 80.25 78 VAL A O 1
ATOM 593 N N . ARG A 1 79 ? -15.821 11.352 29.032 1.00 76.06 79 ARG A N 1
ATOM 594 C CA . ARG A 1 79 ? -14.781 12.009 28.222 1.00 76.06 79 ARG A CA 1
ATOM 595 C C . ARG A 1 79 ? -13.943 13.001 29.035 1.00 76.06 79 ARG A C 1
ATOM 597 O O . ARG A 1 79 ? -12.732 13.073 28.849 1.00 76.06 79 ARG A O 1
ATOM 604 N N . GLN A 1 80 ? -14.558 13.726 29.970 1.00 79.75 80 GLN A N 1
ATOM 605 C CA . GLN A 1 80 ? -13.842 14.670 30.835 1.00 79.75 80 GLN A CA 1
ATOM 606 C C . GLN A 1 80 ? -12.838 13.999 31.780 1.00 79.75 80 GLN A C 1
ATOM 608 O O . GLN A 1 80 ? -11.894 14.668 32.196 1.00 79.75 80 GLN A O 1
ATOM 613 N N . ASN A 1 81 ? -12.984 12.701 32.076 1.00 81.69 81 ASN A N 1
ATOM 614 C CA . ASN A 1 81 ? -12.015 11.964 32.889 1.00 81.69 81 ASN A CA 1
ATOM 615 C C . ASN A 1 81 ? -10.602 12.008 32.280 1.00 81.69 81 ASN A C 1
ATOM 617 O O . ASN A 1 81 ? -9.635 12.052 33.033 1.00 81.69 81 ASN A O 1
ATOM 621 N N . TYR A 1 82 ? -10.493 12.053 30.945 1.00 74.69 82 TYR A N 1
ATOM 622 C CA . TYR A 1 82 ? -9.234 11.909 30.197 1.00 74.69 82 TYR A CA 1
ATOM 623 C C . TYR A 1 82 ? -8.907 13.107 29.296 1.00 74.69 82 TYR A C 1
ATOM 625 O O . TYR A 1 82 ? -8.029 13.020 28.443 1.00 74.69 82 TYR A O 1
ATOM 633 N N . ASN A 1 83 ? -9.607 14.235 29.451 1.00 72.56 83 ASN A N 1
ATOM 634 C CA . ASN A 1 83 ? -9.419 15.407 28.585 1.00 72.56 83 ASN A CA 1
ATOM 635 C C . ASN A 1 83 ? -8.027 16.069 28.711 1.00 72.56 83 ASN A C 1
ATOM 637 O O . ASN A 1 83 ? -7.741 16.997 27.959 1.00 72.56 83 ASN A O 1
ATOM 641 N N . SER A 1 84 ? -7.174 15.616 29.636 1.00 67.31 84 SER A N 1
ATOM 642 C CA . SER A 1 84 ? -5.778 16.037 29.759 1.00 67.31 84 SER A CA 1
ATOM 643 C C . SER A 1 84 ? -4.867 14.809 29.886 1.00 67.31 84 SER A C 1
ATOM 645 O O . SER A 1 84 ? -5.067 14.013 30.806 1.00 67.31 84 SER A O 1
ATOM 647 N N . PRO A 1 85 ? -3.860 14.653 29.006 1.00 58.12 85 PRO A N 1
ATOM 648 C CA . PRO A 1 85 ? -2.911 13.543 29.071 1.00 58.12 85 PRO A CA 1
ATOM 649 C C . PRO A 1 85 ? -1.917 13.659 30.239 1.00 58.12 85 PRO A C 1
ATOM 651 O O . PRO A 1 85 ? -1.361 12.651 30.657 1.00 58.12 85 PRO A O 1
ATOM 654 N N . PHE A 1 86 ? -1.709 14.861 30.786 1.00 59.78 86 PHE A N 1
ATOM 655 C CA . PHE A 1 86 ? -0.754 15.109 31.877 1.00 59.78 86 PHE A CA 1
ATOM 656 C C . PHE A 1 86 ? -1.408 15.140 33.263 1.00 59.78 86 PHE A C 1
ATOM 658 O O . PHE A 1 86 ? -0.731 15.016 34.277 1.00 59.78 86 PHE A O 1
ATOM 665 N N . SER A 1 87 ? -2.725 15.337 33.320 1.00 68.00 87 SER A N 1
ATOM 666 C CA . SER A 1 87 ? -3.481 15.403 34.570 1.00 68.00 87 SER A CA 1
ATOM 667 C C . SER A 1 87 ? -4.932 14.996 34.301 1.00 68.00 87 SER A C 1
ATOM 669 O O . SER A 1 87 ? -5.798 15.861 34.124 1.00 68.00 87 SER A O 1
ATOM 671 N N . PRO A 1 88 ? -5.213 13.686 34.166 1.00 76.62 88 PRO A N 1
ATOM 672 C CA . PRO A 1 88 ? -6.578 13.221 33.976 1.00 76.62 88 PRO A CA 1
ATOM 673 C C . PRO A 1 88 ? -7.415 13.599 35.200 1.00 76.62 88 PRO A C 1
ATOM 675 O O . PRO A 1 88 ? -6.954 13.494 36.336 1.00 76.62 88 PRO A O 1
ATOM 678 N N . GLN A 1 89 ? -8.665 14.021 34.983 1.00 83.19 89 GLN A N 1
ATOM 679 C CA . GLN A 1 89 ? -9.565 14.303 36.105 1.00 83.19 89 GLN A CA 1
ATOM 680 C C . GLN A 1 89 ? -9.819 13.038 36.920 1.00 83.19 89 GLN A C 1
ATOM 682 O O . GLN A 1 89 ? -9.915 13.124 38.136 1.00 83.19 89 GLN A O 1
ATOM 687 N N . CYS A 1 90 ? -9.907 11.878 36.263 1.00 84.88 90 CYS A N 1
ATOM 688 C CA . CYS A 1 90 ? -9.998 10.599 36.949 1.00 84.88 90 CYS A CA 1
ATOM 689 C C . CYS A 1 90 ? -8.608 9.984 37.094 1.00 84.88 90 CYS A C 1
ATOM 691 O O . CYS A 1 90 ? -8.061 9.421 36.147 1.00 84.88 90 CYS A O 1
ATOM 693 N N . ASN A 1 91 ? -8.064 10.081 38.297 1.00 80.81 91 ASN A N 1
ATOM 694 C CA . ASN A 1 91 ? -6.863 9.389 38.734 1.00 80.81 91 ASN A CA 1
ATOM 695 C C . ASN A 1 91 ? -7.194 8.625 40.024 1.00 80.81 91 ASN A C 1
ATOM 697 O O . ASN A 1 91 ? -7.502 9.253 41.036 1.00 80.81 91 ASN A O 1
ATOM 701 N N . LEU A 1 92 ? -7.204 7.290 39.998 1.00 74.19 92 LEU A N 1
ATOM 702 C CA . LEU A 1 92 ? -7.527 6.510 41.200 1.00 74.19 92 LEU A CA 1
ATOM 703 C C . LEU A 1 92 ? -6.423 6.578 42.264 1.00 74.19 92 LEU A C 1
A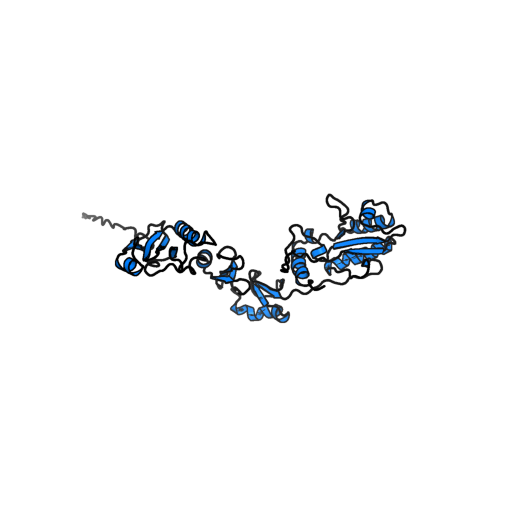TOM 705 O O . LEU A 1 92 ? -6.731 6.454 43.448 1.00 74.19 92 LEU A O 1
ATOM 709 N N . ASP A 1 93 ? -5.189 6.856 41.843 1.00 71.19 93 ASP A N 1
ATOM 710 C CA . ASP A 1 93 ? -4.003 6.946 42.700 1.00 71.19 93 ASP A CA 1
ATOM 711 C C . ASP A 1 93 ? -3.721 8.390 43.159 1.00 71.19 93 ASP A C 1
ATOM 713 O O . ASP A 1 93 ? -2.790 8.655 43.917 1.00 71.19 93 ASP A O 1
ATOM 717 N N . GLY A 1 94 ? -4.519 9.354 42.688 1.00 73.56 94 GLY A N 1
ATOM 718 C CA . GLY A 1 94 ? -4.377 10.770 43.012 1.00 73.56 94 GLY A CA 1
ATOM 719 C C . GLY A 1 94 ? -5.082 11.164 44.313 1.00 73.56 94 GLY A C 1
ATOM 720 O O . GLY A 1 94 ? -6.190 10.710 44.596 1.00 73.56 94 GLY A O 1
ATOM 721 N N . LEU A 1 95 ? -4.479 12.097 45.062 1.00 80.75 95 LEU A N 1
ATOM 722 C CA . LEU A 1 95 ? -5.069 12.687 46.277 1.00 80.75 95 LEU A CA 1
ATOM 723 C C . LEU A 1 95 ? -6.355 13.488 45.998 1.00 80.75 95 LEU A C 1
ATOM 725 O O . LEU A 1 95 ? -7.234 13.586 46.852 1.00 80.75 95 LEU A O 1
ATOM 729 N N . VAL A 1 96 ? -6.480 14.056 44.795 1.00 87.69 96 VAL A N 1
ATOM 730 C CA . VAL A 1 96 ? -7.680 14.757 44.327 1.00 87.69 96 VAL A CA 1
ATOM 731 C C . VAL A 1 96 ? -8.055 14.214 42.957 1.00 87.69 96 VAL A C 1
ATOM 733 O O . VAL A 1 96 ? -7.234 14.216 42.042 1.00 87.69 96 VAL A O 1
ATOM 736 N N . SER A 1 97 ? -9.289 13.732 42.815 1.00 88.75 97 SER A N 1
ATOM 737 C CA . SER A 1 97 ? -9.741 13.046 41.602 1.00 88.75 97 SER A CA 1
ATOM 738 C C . SER A 1 97 ? -11.252 13.146 41.435 1.00 88.75 97 SER A C 1
ATOM 740 O O . SER A 1 97 ? -11.997 13.133 42.411 1.00 88.75 97 SER A O 1
ATOM 742 N N . VAL A 1 98 ? -11.720 13.250 40.196 1.00 91.19 98 VAL A N 1
ATOM 743 C CA . VAL A 1 98 ? -13.131 13.200 39.816 1.00 91.19 98 VAL A CA 1
ATOM 744 C C . VAL A 1 98 ? -13.309 12.183 38.696 1.00 91.19 98 VAL A C 1
ATOM 746 O O . VAL A 1 98 ? -13.028 12.459 37.528 1.00 91.19 98 VAL A O 1
ATOM 749 N N . CYS A 1 99 ? -13.845 11.022 39.051 1.00 89.12 99 CYS A N 1
ATOM 750 C CA . CYS A 1 99 ? -14.168 9.946 38.127 1.00 89.12 99 CYS A CA 1
ATOM 751 C C . CYS A 1 99 ? -15.664 9.932 37.825 1.00 89.12 99 CYS A C 1
ATOM 753 O O . CYS A 1 99 ? -16.500 9.999 38.723 1.00 89.12 99 CYS A O 1
ATOM 755 N N . ARG A 1 100 ? -16.016 9.860 36.541 1.00 90.38 100 ARG A N 1
ATOM 756 C CA . ARG A 1 100 ? -17.407 9.783 36.072 1.00 90.38 100 ARG A CA 1
ATOM 757 C C . ARG A 1 100 ? -17.598 8.506 35.265 1.00 90.38 100 ARG A C 1
ATOM 759 O O . ARG A 1 100 ? -16.874 8.299 34.297 1.00 90.38 100 ARG A O 1
ATOM 766 N N . CYS A 1 101 ? -18.568 7.683 35.639 1.00 87.75 101 CYS A N 1
ATOM 767 C CA . CYS A 1 101 ? -18.880 6.412 34.992 1.00 87.75 101 CYS A CA 1
ATOM 768 C C . CYS A 1 101 ? -20.389 6.250 34.738 1.00 87.75 101 CYS A C 1
ATOM 770 O O . CYS A 1 101 ? -21.209 7.007 35.278 1.00 87.75 101 CYS A O 1
ATOM 772 N N . CYS A 1 102 ? -20.741 5.305 33.859 1.00 87.69 102 CYS A N 1
ATOM 773 C CA . CYS A 1 102 ? -22.083 5.160 33.295 1.00 87.69 102 CYS A CA 1
ATOM 774 C C . CYS A 1 102 ? -22.407 3.693 33.025 1.00 87.69 102 CYS A C 1
ATOM 776 O O . CYS A 1 102 ? -21.725 3.083 32.218 1.00 87.69 102 CYS A O 1
ATOM 778 N N . CYS A 1 103 ? -23.475 3.142 33.582 1.00 84.00 103 CYS A N 1
ATOM 779 C CA . CYS A 1 103 ? -23.890 1.773 33.280 1.00 84.00 103 CYS A CA 1
ATOM 780 C C . CYS A 1 103 ? -25.303 1.730 32.685 1.00 84.00 103 CYS A C 1
ATOM 782 O O . CYS A 1 103 ? -26.102 2.658 32.852 1.00 84.00 103 CYS A O 1
ATOM 784 N N . ASN A 1 104 ? -25.584 0.641 31.970 1.00 83.25 104 ASN A N 1
ATOM 785 C CA . ASN A 1 104 ? -26.890 0.337 31.395 1.00 83.25 104 ASN A CA 1
ATOM 786 C C . ASN A 1 104 ? -27.625 -0.679 32.283 1.00 83.25 104 ASN A C 1
ATOM 788 O O . ASN A 1 104 ? -26.998 -1.575 32.847 1.00 83.25 104 ASN A O 1
ATOM 792 N N . GLY A 1 105 ? -28.952 -0.576 32.338 1.00 81.69 105 GLY A N 1
ATOM 793 C CA . GLY A 1 105 ? -29.815 -1.511 33.062 1.00 81.69 105 GLY A CA 1
ATOM 794 C C . GLY A 1 105 ? -30.327 -0.976 34.399 1.00 81.69 105 GLY A C 1
ATOM 795 O O . GLY A 1 105 ? -29.861 0.038 34.915 1.00 81.69 105 GLY A O 1
ATOM 796 N N . THR A 1 106 ? -31.330 -1.664 34.940 1.00 87.69 106 THR A N 1
ATOM 797 C CA . THR A 1 106 ? -31.924 -1.334 36.237 1.00 87.69 106 THR A CA 1
ATOM 798 C C . THR A 1 106 ? -30.951 -1.668 37.366 1.00 87.69 106 THR A C 1
ATOM 800 O O . THR A 1 106 ? -30.338 -2.729 37.356 1.00 87.69 106 THR A O 1
ATOM 803 N N . GLU A 1 107 ? -30.794 -0.746 38.317 1.00 90.56 107 GLU A N 1
ATOM 804 C CA . GLU A 1 107 ? -29.947 -0.853 39.513 1.00 90.56 107 GLU A CA 1
ATOM 805 C C . GLU A 1 107 ? -28.455 -1.075 39.240 1.00 90.56 107 GLU A C 1
ATOM 807 O O . GLU A 1 107 ? -27.679 -1.270 40.173 1.00 90.56 107 GLU A O 1
ATOM 812 N N . CYS A 1 108 ? -28.013 -0.955 37.984 1.00 88.56 108 CYS A N 1
ATOM 813 C CA . CYS A 1 108 ? -26.643 -1.276 37.587 1.00 88.56 108 CYS A CA 1
ATOM 814 C C . CYS A 1 108 ? -25.589 -0.453 38.337 1.00 88.56 108 CYS A C 1
ATOM 816 O O . CYS A 1 108 ? -24.434 -0.861 38.422 1.00 88.56 108 CYS A O 1
ATOM 818 N N . ASN A 1 109 ? -25.968 0.718 38.863 1.00 92.75 109 ASN A N 1
ATOM 819 C CA . ASN A 1 109 ? -25.065 1.603 39.577 1.00 92.75 109 ASN A CA 1
ATOM 820 C C . ASN A 1 109 ? -25.098 1.434 41.099 1.00 92.75 109 ASN A C 1
ATOM 822 O O . ASN A 1 109 ? -24.370 2.172 41.753 1.00 92.75 109 ASN A O 1
ATOM 826 N N . ARG A 1 110 ? -25.893 0.520 41.677 1.00 89.75 110 ARG A N 1
ATOM 827 C CA . ARG A 1 110 ? -26.015 0.369 43.139 1.00 89.75 110 ARG A CA 1
ATOM 828 C C . ARG A 1 110 ? -24.652 0.127 43.789 1.00 89.75 110 ARG A C 1
ATOM 830 O O . ARG A 1 110 ? -24.158 1.005 44.496 1.00 89.75 110 ARG A O 1
ATOM 837 N N . ASP A 1 111 ? -23.989 -0.954 43.391 1.00 86.00 111 ASP A N 1
ATOM 838 C CA . ASP A 1 111 ? -22.670 -1.347 43.910 1.00 86.00 111 ASP A CA 1
ATOM 839 C C . ASP A 1 111 ? -21.516 -0.969 42.965 1.00 86.00 111 ASP A C 1
ATOM 841 O O . ASP A 1 111 ? -20.349 -1.213 43.257 1.00 86.00 111 ASP A O 1
ATOM 845 N N . ALA A 1 112 ? -21.822 -0.349 41.819 1.00 81.19 112 ALA A N 1
ATOM 846 C CA . ALA A 1 112 ? -20.806 -0.001 40.832 1.00 81.19 112 ALA A CA 1
ATOM 847 C C . ALA A 1 112 ? -19.875 1.112 41.326 1.00 81.19 112 ALA A C 1
ATOM 849 O O . ALA A 1 112 ? -20.332 2.208 41.688 1.00 81.19 112 ALA A O 1
ATOM 850 N N . THR A 1 113 ? -18.576 0.839 41.227 1.00 86.62 113 THR A N 1
ATOM 851 C CA . THR A 1 113 ? -17.472 1.791 41.349 1.00 86.62 113 THR A CA 1
ATOM 852 C C . THR A 1 113 ? -17.032 2.277 39.965 1.00 86.62 113 THR A C 1
ATOM 854 O O . THR A 1 113 ? -17.222 1.604 38.947 1.00 86.62 113 THR A O 1
ATOM 857 N N . CYS A 1 114 ? -16.439 3.467 39.901 1.00 78.62 114 CYS A N 1
ATOM 858 C CA . CYS A 1 114 ? -15.822 3.970 38.681 1.00 78.62 114 CYS A CA 1
ATOM 859 C C . CYS A 1 114 ? -14.429 3.352 38.498 1.00 78.62 114 CYS A C 1
ATOM 861 O O . CYS A 1 114 ? -13.417 4.008 38.734 1.00 78.62 114 CYS A O 1
ATOM 863 N N . GLU A 1 115 ? -14.361 2.102 38.037 1.00 65.88 115 GLU A N 1
ATOM 864 C CA . GLU A 1 115 ? -13.090 1.542 37.574 1.00 65.88 115 GLU A CA 1
ATOM 865 C C . GLU A 1 115 ? -12.696 2.139 36.206 1.00 65.88 115 GLU A C 1
ATOM 867 O O . GLU A 1 115 ? -13.482 2.092 35.250 1.00 65.88 115 GLU A O 1
ATOM 872 N N . PRO A 1 116 ? -11.473 2.683 36.061 1.00 53.94 116 PRO A N 1
ATOM 873 C CA . PRO A 1 116 ? -11.034 3.416 34.878 1.00 53.94 116 PRO A CA 1
ATOM 874 C C . PRO A 1 116 ? -10.888 2.550 33.622 1.00 53.94 116 PRO A C 1
ATOM 876 O O . PRO A 1 116 ? -10.699 3.109 32.550 1.00 53.94 116 PRO A O 1
ATOM 879 N N . ALA A 1 117 ? -10.992 1.220 33.705 1.00 44.78 117 ALA A N 1
ATOM 880 C CA . ALA A 1 117 ? -10.779 0.335 32.559 1.00 44.78 117 ALA A CA 1
ATOM 881 C C . ALA A 1 117 ? -12.059 -0.005 31.772 1.00 44.78 117 ALA A C 1
ATOM 883 O O . ALA A 1 117 ? -11.984 -0.251 30.571 1.00 44.78 117 ALA A O 1
ATOM 884 N N . ARG A 1 118 ? -13.246 0.004 32.398 1.00 43.81 118 ARG A N 1
ATOM 885 C CA . ARG A 1 118 ? -14.479 -0.494 31.747 1.00 43.81 118 ARG A CA 1
ATOM 886 C C . ARG A 1 118 ? -15.270 0.550 30.956 1.00 43.81 118 ARG A C 1
ATOM 888 O O . ARG A 1 118 ? -16.135 0.178 30.171 1.00 43.81 118 ARG A O 1
ATOM 895 N N . HIS A 1 119 ? -14.974 1.842 31.110 1.00 52.12 119 HIS A N 1
ATOM 896 C CA . HIS A 1 119 ? -15.744 2.909 30.450 1.00 52.12 119 HIS A CA 1
ATOM 897 C C . HIS A 1 119 ? -15.014 3.697 29.377 1.00 52.12 119 HIS A C 1
ATOM 899 O O . HIS A 1 119 ? -15.655 4.487 28.683 1.00 52.12 119 HIS A O 1
ATOM 905 N N . VAL A 1 120 ? -13.713 3.474 29.190 1.00 59.75 120 VAL A N 1
ATOM 906 C CA . VAL A 1 120 ? -12.992 4.146 28.106 1.00 59.75 120 VAL A CA 1
ATOM 907 C C . VAL A 1 120 ? -13.451 3.602 26.755 1.00 59.75 120 VAL A C 1
ATOM 909 O O . VAL A 1 120 ? -13.594 4.367 25.823 1.00 59.75 120 VAL A O 1
ATOM 912 N N . ASP A 1 121 ? -13.831 2.329 26.658 1.00 71.88 121 ASP A N 1
ATOM 913 C CA . ASP A 1 121 ? -14.151 1.676 25.383 1.00 71.88 121 ASP A CA 1
ATOM 914 C C . ASP A 1 121 ? -15.654 1.406 25.178 1.00 71.88 121 ASP A C 1
ATOM 916 O O . ASP A 1 121 ? -16.034 0.502 24.436 1.00 71.88 121 ASP A O 1
ATOM 920 N N . TYR A 1 122 ? -16.530 2.197 25.815 1.00 70.25 122 TYR A N 1
ATOM 921 C CA . TYR A 1 122 ? -17.983 1.956 25.801 1.00 70.25 122 TYR A CA 1
ATOM 922 C C . TYR A 1 122 ? -18.576 1.875 24.386 1.00 70.25 122 TYR A C 1
ATOM 924 O O . TYR A 1 122 ? -19.490 1.097 24.166 1.00 70.25 122 TYR A O 1
ATOM 932 N N . ARG A 1 123 ? -18.029 2.618 23.412 1.00 82.31 123 ARG A N 1
ATOM 933 C CA . ARG A 1 123 ? -18.470 2.547 22.008 1.00 82.31 123 ARG A CA 1
ATOM 934 C C . ARG A 1 123 ? -18.174 1.193 21.374 1.00 82.31 123 ARG A C 1
ATOM 936 O O . ARG A 1 123 ? -18.965 0.720 20.580 1.00 82.31 123 ARG A O 1
ATOM 943 N N . CYS A 1 124 ? -17.045 0.575 21.714 1.00 84.88 124 CYS A N 1
ATOM 944 C CA . CYS A 1 124 ? -16.753 -0.785 21.277 1.00 84.88 124 CYS A CA 1
ATOM 945 C C . CYS A 1 124 ? -17.641 -1.802 22.002 1.00 84.88 124 CYS A C 1
ATOM 947 O O . CYS A 1 124 ? -18.121 -2.752 21.395 1.00 84.88 124 CYS A O 1
ATOM 949 N N . HIS A 1 125 ? -17.892 -1.573 23.292 1.00 82.00 125 HIS A N 1
ATOM 950 C CA . HIS A 1 125 ? -18.730 -2.453 24.095 1.00 82.00 125 HIS A CA 1
ATOM 951 C C . HIS A 1 125 ? -20.211 -2.419 23.687 1.00 82.00 125 HIS A C 1
ATOM 953 O O . HIS A 1 125 ? -20.854 -3.463 23.686 1.00 82.00 125 HIS A O 1
ATOM 959 N N . ASP A 1 126 ? -20.736 -1.254 23.294 1.00 83.12 126 ASP A N 1
ATOM 960 C CA . ASP A 1 126 ? -22.095 -1.098 22.755 1.00 83.12 126 ASP A CA 1
ATOM 961 C C . ASP A 1 126 ? -22.277 -1.902 21.445 1.00 83.12 126 ASP A C 1
ATOM 963 O O . ASP A 1 126 ? -23.371 -2.392 21.179 1.00 83.12 126 ASP A O 1
ATOM 967 N N . GLU A 1 127 ? -21.198 -2.128 20.682 1.00 82.62 127 GLU A N 1
ATOM 968 C CA . GLU A 1 127 ? -21.160 -3.027 19.511 1.00 82.62 127 GLU A CA 1
ATOM 969 C C . GLU A 1 127 ? -20.914 -4.507 19.891 1.00 82.62 127 GLU A C 1
ATOM 971 O O . GLU A 1 127 ? -20.676 -5.360 19.036 1.00 82.62 127 GLU A O 1
ATOM 976 N N . GLY A 1 128 ? -20.908 -4.831 21.188 1.00 82.94 128 GLY A N 1
ATOM 977 C CA . GLY A 1 128 ? -20.608 -6.164 21.717 1.00 82.94 128 GLY A CA 1
ATOM 978 C C . GLY A 1 128 ? -19.130 -6.564 21.643 1.00 82.94 128 GLY A C 1
ATOM 979 O O . GLY A 1 128 ? -18.801 -7.726 21.882 1.00 82.94 128 GLY A O 1
ATOM 980 N N . GLY A 1 129 ? -18.237 -5.635 21.295 1.00 88.56 129 GLY A N 1
ATOM 981 C CA . GLY A 1 129 ? -16.815 -5.884 21.080 1.00 88.56 129 GLY A CA 1
ATOM 982 C C . GLY A 1 129 ? -15.916 -5.613 22.288 1.00 88.56 129 GLY A C 1
ATOM 983 O O . GLY A 1 129 ? -16.331 -5.089 23.326 1.00 88.56 129 GLY A O 1
ATOM 984 N N . LEU A 1 130 ? -14.634 -5.950 22.117 1.00 89.38 130 LEU A N 1
ATOM 985 C CA . LEU A 1 130 ? -13.557 -5.662 23.067 1.00 89.38 130 LEU A CA 1
ATOM 986 C C . LEU A 1 130 ? -12.373 -4.982 22.375 1.00 89.38 130 LEU A C 1
ATOM 988 O O . LEU A 1 130 ? -11.964 -5.346 21.272 1.00 89.38 130 LEU A O 1
ATOM 992 N N . CYS A 1 131 ? -11.790 -3.988 23.039 1.00 88.00 131 CYS A N 1
ATOM 993 C CA . CYS A 1 131 ? -10.651 -3.253 22.507 1.00 88.00 131 CYS A CA 1
ATOM 994 C C . CYS A 1 131 ? -9.337 -3.991 22.753 1.00 88.00 131 CYS A C 1
ATOM 996 O O . CYS A 1 131 ? -8.877 -4.096 23.891 1.00 88.00 131 CYS A O 1
ATOM 998 N N . HIS A 1 132 ? -8.697 -4.420 21.668 1.00 89.00 132 HIS A N 1
ATOM 999 C CA . HIS A 1 132 ? -7.413 -5.117 21.685 1.00 89.00 132 HIS A CA 1
ATOM 1000 C C . HIS A 1 132 ? -6.361 -4.362 20.875 1.00 89.00 132 HIS A C 1
ATOM 1002 O O . HIS A 1 132 ? -6.686 -3.588 19.973 1.00 89.00 132 HIS A O 1
ATOM 1008 N N . GLU A 1 133 ? -5.089 -4.626 21.173 1.00 86.81 133 GLU A N 1
ATOM 1009 C CA . GLU A 1 133 ? -3.997 -4.221 20.292 1.00 86.81 133 GLU A CA 1
ATOM 1010 C C . GLU A 1 133 ? -4.015 -5.065 19.016 1.00 86.81 133 GLU A C 1
ATOM 1012 O O . GLU A 1 133 ? -3.706 -6.257 19.037 1.00 86.81 133 GLU A O 1
ATOM 1017 N N . TRP A 1 134 ? -4.385 -4.440 17.895 1.00 89.06 134 TRP A N 1
ATOM 1018 C CA . TRP A 1 134 ? -4.704 -5.141 16.643 1.00 89.06 134 TRP A CA 1
ATOM 1019 C C . TRP A 1 134 ? -3.526 -5.874 15.995 1.00 89.06 134 TRP A C 1
ATOM 1021 O O . TRP A 1 134 ? -3.733 -6.751 15.162 1.00 89.06 134 TRP A O 1
ATOM 1031 N N . ARG A 1 135 ? -2.293 -5.496 16.356 1.00 85.25 135 ARG A N 1
ATOM 1032 C CA . ARG A 1 135 ? -1.063 -6.143 15.874 1.00 85.25 135 ARG A CA 1
ATOM 1033 C C . ARG A 1 135 ? -0.797 -7.476 16.561 1.00 85.25 135 ARG A C 1
ATOM 1035 O O . ARG A 1 135 ? -0.182 -8.350 15.966 1.00 85.25 135 ARG A O 1
ATOM 1042 N N . ASN A 1 136 ? -1.279 -7.622 17.794 1.00 86.62 136 ASN A N 1
ATOM 1043 C CA . ASN A 1 136 ? -0.929 -8.736 18.674 1.00 86.62 136 ASN A CA 1
ATOM 1044 C C . ASN A 1 136 ? -2.118 -9.666 18.935 1.00 86.62 136 ASN A C 1
ATOM 1046 O O . ASN A 1 136 ? -1.976 -10.672 19.624 1.00 86.62 136 ASN A O 1
ATOM 1050 N N . HIS A 1 137 ? -3.302 -9.324 18.427 1.00 86.50 137 HIS A N 1
ATOM 1051 C CA . HIS A 1 137 ? -4.514 -10.099 18.624 1.00 86.50 137 HIS A CA 1
ATOM 1052 C C . HIS A 1 137 ? -5.233 -10.291 17.290 1.00 86.50 137 HIS A C 1
ATOM 1054 O O . HIS A 1 137 ? -5.452 -9.344 16.541 1.00 86.50 137 HIS A O 1
ATOM 1060 N N . THR A 1 138 ? -5.590 -11.539 16.988 1.00 88.38 138 THR A N 1
ATOM 1061 C CA . THR A 1 138 ? -6.397 -11.864 15.811 1.00 88.38 138 THR A CA 1
ATOM 1062 C C . THR A 1 138 ? -7.865 -11.831 16.197 1.00 88.38 138 THR A C 1
ATOM 1064 O O . THR A 1 138 ? -8.322 -12.645 16.994 1.00 88.38 138 THR A O 1
ATOM 1067 N N . CYS A 1 139 ? -8.610 -10.913 15.596 1.00 88.69 139 CYS A N 1
ATOM 1068 C CA . CYS A 1 139 ? -10.042 -10.802 15.766 1.00 88.69 139 CYS A CA 1
ATOM 1069 C C . CYS A 1 139 ? -10.793 -11.569 14.676 1.00 88.69 139 CYS A C 1
ATOM 1071 O O . CYS A 1 139 ? -10.727 -11.216 13.492 1.00 88.69 139 CYS A O 1
ATOM 1073 N N . LEU A 1 140 ? -11.549 -12.593 15.076 1.00 83.38 140 LEU A N 1
ATOM 1074 C CA . LEU A 1 140 ? -12.331 -13.406 14.143 1.00 83.38 140 LEU A CA 1
ATOM 1075 C C . LEU A 1 140 ? -13.478 -12.612 13.496 1.00 83.38 140 LEU A C 1
ATOM 1077 O O . LEU A 1 140 ? -13.660 -12.713 12.287 1.00 83.38 140 LEU A O 1
ATOM 1081 N N . GLY A 1 141 ? -14.189 -11.784 14.273 1.00 81.31 141 GLY A N 1
ATOM 1082 C CA . GLY A 1 141 ? -15.260 -10.902 13.780 1.00 81.31 141 GLY A CA 1
ATOM 1083 C C . GLY A 1 141 ? -14.763 -9.640 13.065 1.00 81.31 141 GLY A C 1
ATOM 1084 O O . GLY A 1 141 ? -15.562 -8.859 12.557 1.00 81.31 141 GLY A O 1
ATOM 1085 N N . GLY A 1 142 ? -13.444 -9.441 12.998 1.00 87.81 142 GLY A N 1
ATOM 1086 C CA . GLY A 1 142 ? -12.825 -8.262 12.403 1.00 87.81 142 GLY A CA 1
ATOM 1087 C C . GLY A 1 142 ? -12.721 -7.062 13.347 1.00 87.81 142 GLY A C 1
ATOM 1088 O O . GLY A 1 142 ? -13.307 -7.010 14.428 1.00 87.81 142 GLY A O 1
ATOM 1089 N N . TYR A 1 143 ? -11.912 -6.092 12.926 1.00 91.88 143 TYR A N 1
ATOM 1090 C CA . TYR A 1 143 ? -11.606 -4.891 13.695 1.00 91.88 143 TYR A CA 1
ATOM 1091 C C . TYR A 1 143 ? -12.329 -3.664 13.154 1.00 91.88 143 TYR A C 1
ATOM 1093 O O . TYR A 1 143 ? -12.298 -3.403 11.952 1.00 91.88 143 TYR A O 1
ATOM 1101 N N . VAL A 1 144 ? -12.847 -2.842 14.066 1.00 90.00 144 VAL A N 1
ATOM 1102 C CA . VAL A 1 144 ? -13.371 -1.504 13.775 1.00 90.00 144 VAL A CA 1
ATOM 1103 C C . VAL A 1 144 ? -12.482 -0.442 14.421 1.00 90.00 144 VAL A C 1
ATOM 1105 O O . VAL A 1 144 ? -12.125 -0.512 15.601 1.00 90.00 144 VAL A O 1
ATOM 1108 N N . THR A 1 145 ? -12.090 0.559 13.636 1.00 88.81 145 THR A N 1
ATOM 1109 C CA . THR A 1 145 ? -11.279 1.695 14.095 1.00 88.81 145 THR A CA 1
ATOM 1110 C C . THR A 1 145 ? -12.142 2.786 14.730 1.00 88.81 145 THR A C 1
ATOM 1112 O O . THR A 1 145 ? -13.296 2.964 14.357 1.00 88.81 145 THR A O 1
ATOM 1115 N N . GLY A 1 146 ? -11.579 3.565 15.658 1.00 82.69 146 GLY A N 1
ATOM 1116 C CA . GLY A 1 146 ? -12.234 4.763 16.211 1.00 82.69 146 GLY A CA 1
ATOM 1117 C C . GLY A 1 146 ? -13.280 4.513 17.306 1.00 82.69 146 GLY A C 1
ATOM 1118 O O . GLY A 1 146 ? -13.802 5.475 17.875 1.00 82.69 146 GLY A O 1
ATOM 1119 N N . LEU A 1 147 ? -13.559 3.247 17.634 1.00 84.88 147 LEU A N 1
ATOM 1120 C CA . LEU A 1 147 ? -14.434 2.860 18.750 1.00 84.88 147 LEU A CA 1
ATOM 1121 C C . LEU A 1 147 ? -13.676 2.657 20.069 1.00 84.88 147 LEU A C 1
ATOM 1123 O O . LEU A 1 147 ? -14.272 2.761 21.139 1.00 84.88 147 LEU A O 1
ATOM 1127 N N . CYS A 1 148 ? -12.369 2.411 19.987 1.00 82.88 148 CYS A N 1
ATOM 1128 C CA . CYS A 1 148 ? -11.485 2.295 21.141 1.00 82.88 148 CYS A CA 1
ATOM 1129 C C . CYS A 1 148 ? -10.798 3.619 21.430 1.00 82.88 148 CYS A C 1
ATOM 1131 O O . CYS A 1 148 ? -10.444 4.363 20.513 1.00 82.88 148 CYS A O 1
ATOM 1133 N N . TYR A 1 149 ? -10.586 3.895 22.707 1.00 73.69 149 TYR A N 1
ATOM 1134 C CA . TYR A 1 149 ? -9.760 5.009 23.143 1.00 73.69 149 TYR A CA 1
ATOM 1135 C C . TYR A 1 149 ? -8.307 4.564 23.336 1.00 73.69 149 TYR A C 1
ATOM 1137 O O . TYR A 1 149 ? -8.010 3.385 23.536 1.00 73.69 149 TYR A O 1
ATOM 1145 N N . GLY A 1 150 ? -7.389 5.527 23.313 1.00 69.44 150 GLY A N 1
ATOM 1146 C CA . GLY A 1 150 ? -5.952 5.285 23.426 1.00 69.44 150 GLY A CA 1
ATOM 1147 C C . GLY A 1 150 ? -5.238 5.448 22.088 1.00 69.44 150 GLY A C 1
ATOM 1148 O O . GLY A 1 150 ? -5.639 6.263 21.261 1.00 69.44 150 GLY A O 1
ATOM 1149 N N . ASN A 1 151 ? -4.140 4.714 21.909 1.00 72.94 151 ASN A N 1
ATOM 1150 C CA . ASN A 1 151 ? -3.318 4.795 20.704 1.00 72.94 151 ASN A CA 1
ATOM 1151 C C . ASN A 1 151 ? -4.052 4.231 19.461 1.00 72.94 151 ASN A C 1
ATOM 1153 O O . ASN A 1 151 ? -5.036 3.500 19.572 1.00 72.94 151 ASN A O 1
ATOM 1157 N N . ASN A 1 152 ? -3.520 4.505 18.265 1.00 74.88 152 ASN A N 1
ATOM 1158 C CA . ASN A 1 152 ? -4.084 4.024 16.991 1.00 74.88 152 ASN A CA 1
ATOM 1159 C C . ASN A 1 152 ? -3.971 2.495 16.777 1.00 74.88 152 ASN A C 1
ATOM 1161 O O . ASN A 1 152 ? -4.478 1.962 15.785 1.00 74.88 152 ASN A O 1
ATOM 1165 N N . GLY A 1 153 ? -3.261 1.792 17.663 1.00 77.56 153 GLY A N 1
ATOM 1166 C CA . GLY A 1 153 ? -3.169 0.335 17.692 1.00 77.56 153 GLY A CA 1
ATOM 1167 C C . GLY A 1 153 ? -4.355 -0.331 18.401 1.00 77.56 153 GLY A C 1
ATOM 1168 O O . GLY A 1 153 ? -4.764 -1.434 18.031 1.00 77.56 153 GLY A O 1
ATOM 1169 N N . ARG A 1 154 ? -5.001 0.355 19.346 1.00 87.38 154 ARG A N 1
ATOM 1170 C CA . ARG A 1 154 ? -6.207 -0.172 19.986 1.00 87.38 154 ARG A CA 1
ATOM 1171 C C . ARG A 1 154 ? -7.387 -0.095 19.021 1.00 87.38 154 ARG A C 1
ATOM 1173 O O . ARG A 1 154 ? -7.822 0.986 18.625 1.00 87.38 154 ARG A O 1
ATOM 1180 N N . ARG A 1 155 ? -7.918 -1.255 18.636 1.00 92.44 155 ARG A N 1
ATOM 1181 C CA . ARG A 1 155 ? -9.067 -1.384 17.727 1.00 92.44 155 ARG A CA 1
ATOM 1182 C C . ARG A 1 155 ? -10.124 -2.297 18.325 1.00 92.44 155 ARG A C 1
ATOM 1184 O O . ARG A 1 155 ? -9.815 -3.179 19.127 1.00 92.44 155 ARG A O 1
ATOM 1191 N N . CYS A 1 156 ? -11.375 -2.066 17.940 1.00 92.50 156 CYS A N 1
ATOM 1192 C CA . CYS A 1 156 ? -12.506 -2.790 18.496 1.00 92.50 156 CYS A CA 1
ATOM 1193 C C . CYS A 1 156 ? -12.636 -4.128 17.789 1.00 92.50 156 CYS A C 1
ATOM 1195 O O . CYS A 1 156 ? -12.956 -4.151 16.604 1.00 92.50 156 CYS A O 1
ATOM 1197 N N . CYS A 1 157 ? -12.324 -5.213 18.489 1.00 92.81 157 CYS A N 1
ATOM 1198 C CA . CYS A 1 157 ? -12.552 -6.557 17.997 1.00 92.81 157 CYS A CA 1
ATOM 1199 C C . CYS A 1 157 ? -14.017 -6.917 18.213 1.00 92.81 157 CYS A C 1
ATOM 1201 O O . CYS A 1 157 ? -14.474 -6.969 19.358 1.00 92.81 157 CYS A O 1
ATOM 1203 N N . LEU A 1 158 ? -14.741 -7.147 17.122 1.00 90.31 158 LEU A N 1
ATOM 1204 C CA . LEU A 1 158 ? -16.142 -7.528 17.187 1.00 90.31 158 LEU A CA 1
ATOM 1205 C C . LEU A 1 158 ? -16.307 -9.019 17.501 1.00 90.31 158 LEU A C 1
ATOM 1207 O O . LEU A 1 158 ? -15.471 -9.843 17.103 1.00 90.31 158 LEU A O 1
ATOM 1211 N N . PRO A 1 159 ? -17.397 -9.387 18.193 1.00 84.56 159 PRO A N 1
ATOM 1212 C CA . PRO A 1 159 ? -17.718 -10.775 18.436 1.00 84.56 159 PRO A CA 1
ATOM 1213 C C . PRO A 1 159 ? -18.017 -11.477 17.113 1.00 84.56 159 PRO A C 1
ATOM 1215 O O . PRO A 1 159 ? -18.524 -10.911 16.143 1.00 84.56 159 PRO A O 1
ATOM 1218 N N . CYS A 1 160 ? -17.677 -12.753 17.094 1.00 78.75 160 CYS A N 1
ATOM 1219 C CA . CYS A 1 160 ? -17.831 -13.604 15.936 1.00 78.75 160 CYS A CA 1
ATOM 1220 C C . CYS A 1 160 ? -19.197 -14.293 16.028 1.00 78.75 160 CYS A C 1
ATOM 1222 O O . CYS A 1 160 ? -19.389 -15.161 16.880 1.00 78.75 160 CYS A O 1
ATOM 1224 N N . THR A 1 161 ? -20.156 -13.872 15.204 1.00 73.94 161 THR A N 1
ATOM 1225 C CA . THR A 1 161 ? -21.507 -14.450 15.133 1.00 73.94 161 THR A CA 1
ATOM 1226 C C . THR A 1 161 ? -21.623 -15.355 13.903 1.00 73.94 161 THR A C 1
ATOM 1228 O O . THR A 1 161 ? -20.775 -15.278 13.012 1.00 73.94 161 THR A O 1
ATOM 1231 N N . PRO A 1 162 ? -22.642 -16.224 13.796 1.00 68.44 162 PRO A N 1
ATOM 1232 C CA . PRO A 1 162 ? -22.887 -16.988 12.572 1.00 68.44 162 PRO A CA 1
ATOM 1233 C C . PRO A 1 162 ? -23.072 -16.108 11.324 1.00 68.44 162 PRO A C 1
ATOM 1235 O O . PRO A 1 162 ? -22.794 -16.560 10.222 1.00 68.44 162 PRO A O 1
ATOM 1238 N N . GLU A 1 163 ? -23.492 -14.851 11.474 1.00 63.72 163 GLU A N 1
ATOM 1239 C CA . GLU A 1 163 ? -23.650 -13.893 10.374 1.00 63.72 163 GLU A CA 1
ATOM 1240 C C . GLU A 1 163 ? -22.334 -13.188 10.014 1.00 63.72 163 GLU A C 1
ATOM 1242 O O . GLU A 1 163 ? -22.050 -12.980 8.834 1.00 63.72 163 GLU A O 1
ATOM 1247 N N . THR A 1 164 ? -21.508 -12.835 11.006 1.00 65.62 164 THR A N 1
ATOM 1248 C CA . THR A 1 164 ? -20.225 -12.134 10.783 1.00 65.62 164 THR A CA 1
ATOM 1249 C C . THR A 1 164 ? -19.057 -13.088 10.531 1.00 65.62 164 THR A C 1
ATOM 1251 O O . THR A 1 164 ? -18.073 -12.727 9.884 1.00 65.62 164 THR A O 1
ATOM 1254 N N . CYS A 1 165 ? -19.195 -14.334 10.978 1.00 70.62 165 CYS A N 1
ATOM 1255 C CA . CYS A 1 165 ? -18.233 -15.418 10.860 1.00 70.62 165 CYS A CA 1
ATOM 1256 C C . CYS A 1 165 ? -18.877 -16.804 10.592 1.00 70.62 165 CYS A C 1
ATOM 1258 O O . CYS A 1 165 ? -18.542 -17.772 11.290 1.00 70.62 165 CYS A O 1
ATOM 1260 N N . PRO A 1 166 ? -19.734 -16.982 9.571 1.00 57.12 166 PRO A N 1
ATOM 1261 C CA . PRO A 1 166 ? -20.364 -18.284 9.299 1.00 57.12 166 PRO A CA 1
ATOM 1262 C C . PRO A 1 166 ? -19.346 -19.416 9.083 1.00 57.12 166 PRO A C 1
ATOM 1264 O O . PRO A 1 166 ? -19.642 -20.587 9.282 1.00 57.12 166 PRO A O 1
ATOM 1267 N N . ALA A 1 167 ? -18.115 -19.059 8.707 1.00 52.62 167 ALA A N 1
ATOM 1268 C CA . ALA A 1 167 ? -17.071 -19.978 8.284 1.00 52.62 167 ALA A CA 1
ATOM 1269 C C . ALA A 1 167 ? -16.053 -20.362 9.379 1.00 52.62 167 ALA A C 1
ATOM 1271 O O . ALA A 1 167 ? -15.195 -21.195 9.121 1.00 52.62 167 ALA A O 1
ATOM 1272 N N . ALA A 1 168 ? -16.093 -19.810 10.599 1.00 52.44 168 ALA A N 1
ATOM 1273 C CA . ALA A 1 168 ? -15.016 -20.057 11.575 1.00 52.44 168 ALA A CA 1
ATOM 1274 C C . ALA A 1 168 ? -14.924 -21.519 12.079 1.00 52.44 168 ALA A C 1
ATOM 1276 O O . ALA A 1 168 ? -13.883 -21.901 12.610 1.00 52.44 168 ALA A O 1
ATOM 1277 N N . ARG A 1 169 ? -15.967 -22.347 11.896 1.00 48.12 169 ARG A N 1
ATOM 1278 C CA . ARG A 1 169 ? -15.946 -23.783 12.249 1.00 48.12 169 ARG A CA 1
ATOM 1279 C C . ARG A 1 169 ? -15.781 -24.729 11.049 1.00 48.12 169 ARG A C 1
ATOM 1281 O O . ARG A 1 169 ? -15.092 -25.732 11.200 1.00 48.12 169 ARG A O 1
ATOM 1288 N N . ASP A 1 170 ? -16.270 -24.363 9.860 1.00 49.28 170 ASP A N 1
ATOM 1289 C CA . ASP A 1 170 ? -16.188 -25.202 8.646 1.00 49.28 170 ASP A CA 1
ATOM 1290 C C . ASP A 1 170 ? -15.061 -24.794 7.664 1.00 49.28 170 ASP A C 1
ATOM 1292 O O . ASP A 1 170 ? -14.738 -25.528 6.729 1.00 49.28 170 ASP A O 1
ATOM 1296 N N . ALA A 1 171 ? -14.387 -23.652 7.873 1.00 53.56 171 ALA A N 1
ATOM 1297 C CA . ALA A 1 171 ? -13.320 -23.170 6.983 1.00 53.56 171 ALA A CA 1
ATOM 1298 C C . ALA A 1 171 ? -11.982 -23.908 7.110 1.00 53.56 171 ALA A C 1
ATOM 1300 O O . ALA A 1 171 ? -11.122 -23.750 6.242 1.00 53.56 171 ALA A O 1
ATOM 1301 N N . VAL A 1 172 ? -11.785 -24.746 8.133 1.00 54.72 172 VAL A N 1
ATOM 1302 C CA . VAL A 1 172 ? -10.515 -25.472 8.310 1.00 54.72 172 VAL A CA 1
ATOM 1303 C C . VAL A 1 172 ? -10.201 -26.333 7.077 1.00 54.72 172 VAL A C 1
ATOM 1305 O O . VAL A 1 172 ? -9.044 -26.397 6.660 1.00 54.72 172 VAL A O 1
ATOM 1308 N N . GLN A 1 173 ? -11.213 -26.928 6.431 1.00 58.00 173 GLN A N 1
ATOM 1309 C CA . GLN A 1 173 ? -11.030 -27.695 5.189 1.00 58.00 173 GLN A CA 1
ATOM 1310 C C . GLN A 1 173 ? -10.773 -26.815 3.955 1.00 58.00 173 GLN A C 1
ATOM 1312 O O . GLN A 1 173 ? -9.978 -27.196 3.099 1.00 58.00 173 GLN A O 1
ATOM 1317 N N . GLN A 1 174 ? -11.383 -25.630 3.867 1.00 71.12 174 GLN A N 1
ATOM 1318 C CA . GLN A 1 174 ? -11.275 -24.751 2.691 1.00 71.12 174 GLN A CA 1
ATOM 1319 C C . GLN A 1 174 ? -10.041 -23.832 2.715 1.00 71.12 174 GLN A C 1
ATOM 1321 O O . GLN A 1 174 ? -9.658 -23.285 1.685 1.00 71.12 174 GLN A O 1
ATOM 1326 N N . ASP A 1 175 ? -9.359 -23.717 3.855 1.00 86.81 175 ASP A N 1
ATOM 1327 C CA . ASP A 1 175 ? -8.117 -22.943 3.986 1.00 86.81 175 ASP A CA 1
ATOM 1328 C C . ASP A 1 175 ? -6.865 -23.713 3.537 1.00 86.81 175 ASP A C 1
ATOM 1330 O O . ASP A 1 175 ? -5.742 -23.222 3.675 1.00 86.81 175 ASP A O 1
ATOM 1334 N N . ALA A 1 176 ? -7.032 -24.939 3.029 1.00 87.12 176 ALA A N 1
ATOM 1335 C CA . ALA A 1 176 ? -5.928 -25.804 2.624 1.00 87.12 176 ALA A CA 1
ATOM 1336 C C . ALA A 1 176 ? -5.010 -25.139 1.586 1.00 87.12 176 ALA A C 1
ATOM 1338 O O . ALA A 1 176 ? -3.797 -25.282 1.689 1.00 87.12 176 ALA A O 1
ATOM 1339 N N . VAL A 1 177 ? -5.563 -24.359 0.648 1.00 90.06 177 VAL A N 1
ATOM 1340 C CA . VAL A 1 177 ? -4.782 -23.640 -0.375 1.00 90.06 177 VAL A CA 1
ATOM 1341 C C . VAL A 1 177 ? -3.858 -22.604 0.265 1.00 90.06 177 VAL A C 1
ATOM 1343 O O . VAL A 1 177 ? -2.658 -22.609 0.010 1.00 90.06 177 VAL A O 1
ATOM 1346 N N . CYS A 1 178 ? -4.389 -21.747 1.143 1.00 91.62 178 CYS A N 1
ATOM 1347 C CA . CYS A 1 178 ? -3.579 -20.757 1.850 1.00 91.62 178 CYS A CA 1
ATOM 1348 C C . CYS A 1 178 ? -2.491 -21.414 2.712 1.00 91.62 178 CYS A C 1
ATOM 1350 O O . CYS A 1 178 ? -1.332 -21.002 2.662 1.00 91.62 178 CYS A O 1
ATOM 1352 N N . ARG A 1 179 ? -2.842 -22.477 3.450 1.00 90.31 179 ARG A N 1
ATOM 1353 C CA . ARG A 1 179 ? -1.892 -23.205 4.304 1.00 90.31 179 ARG A CA 1
ATOM 1354 C C . ARG A 1 179 ? -0.803 -23.914 3.503 1.00 90.31 179 ARG A C 1
ATOM 1356 O O . ARG A 1 179 ? 0.356 -23.859 3.898 1.00 90.31 179 ARG A O 1
ATOM 1363 N N . ALA A 1 180 ? -1.151 -24.537 2.377 1.00 90.56 180 ALA A N 1
ATOM 1364 C CA . ALA A 1 180 ? -0.191 -25.191 1.486 1.00 90.56 180 ALA A CA 1
ATOM 1365 C C . ALA A 1 180 ? 0.832 -24.201 0.911 1.00 90.56 180 ALA A C 1
ATOM 1367 O O . ALA A 1 180 ? 1.969 -24.568 0.633 1.00 90.56 180 ALA A O 1
ATOM 1368 N N . GLU A 1 181 ? 0.453 -22.930 0.779 1.00 90.56 181 GLU A N 1
ATOM 1369 C CA . GLU A 1 181 ? 1.361 -21.863 0.376 1.00 90.56 181 GLU A CA 1
ATOM 1370 C C . GLU A 1 181 ? 2.124 -21.210 1.542 1.00 90.56 181 GLU A C 1
ATOM 1372 O O . GLU A 1 181 ? 2.865 -20.254 1.304 1.00 90.56 181 GLU A O 1
ATOM 1377 N N . GLY A 1 182 ? 1.961 -21.687 2.779 1.00 90.50 182 GLY A N 1
ATOM 1378 C CA . GLY A 1 182 ? 2.605 -21.125 3.971 1.00 90.50 182 GLY A CA 1
ATOM 1379 C C . GLY A 1 182 ? 1.947 -19.849 4.507 1.00 90.50 182 GLY A C 1
ATOM 1380 O O . GLY A 1 182 ? 2.591 -19.083 5.216 1.00 90.50 182 GLY A O 1
ATOM 1381 N N . GLY A 1 183 ? 0.690 -19.582 4.145 1.00 92.50 183 GLY A N 1
ATOM 1382 C CA . GLY A 1 183 ? -0.082 -18.446 4.648 1.00 92.50 183 GLY A CA 1
ATOM 1383 C C . GLY A 1 183 ? -1.088 -18.814 5.741 1.00 92.50 183 GLY A C 1
ATOM 1384 O O . GLY A 1 183 ? -1.335 -19.985 6.039 1.00 92.50 183 GLY A O 1
ATOM 1385 N N . ILE A 1 184 ? -1.717 -17.784 6.311 1.00 90.50 184 ILE A N 1
ATOM 1386 C CA . ILE A 1 184 ? -2.776 -17.895 7.320 1.00 90.50 184 ILE A CA 1
ATOM 1387 C C . ILE A 1 184 ? -4.000 -17.097 6.862 1.00 90.50 184 ILE A C 1
ATOM 1389 O O . ILE A 1 184 ? -3.895 -15.938 6.464 1.00 90.50 184 ILE A O 1
ATOM 1393 N N . CYS A 1 185 ? -5.184 -17.702 6.933 1.00 88.88 185 CYS A N 1
ATOM 1394 C CA . CYS A 1 185 ? -6.433 -17.036 6.579 1.00 88.88 185 CYS A CA 1
ATOM 1395 C C . CYS A 1 185 ? -6.913 -16.106 7.693 1.00 88.88 185 CYS A C 1
ATOM 1397 O O . CYS A 1 185 ? -7.371 -16.566 8.740 1.00 88.88 185 CYS A O 1
ATOM 1399 N N . LEU A 1 186 ? -6.862 -14.799 7.437 1.00 88.38 186 LEU A N 1
ATOM 1400 C CA . LEU A 1 186 ? -7.260 -13.750 8.375 1.00 88.38 186 LEU A CA 1
ATOM 1401 C C . LEU A 1 186 ? -8.312 -12.838 7.730 1.00 88.38 186 LEU A C 1
ATOM 1403 O O . LEU A 1 186 ? -8.348 -12.663 6.510 1.00 88.38 186 LEU A O 1
ATOM 1407 N N . GLY A 1 187 ? -9.182 -12.240 8.544 1.00 86.00 187 GLY A N 1
ATOM 1408 C CA . GLY A 1 187 ? -10.024 -11.137 8.072 1.00 86.00 187 GLY A CA 1
ATOM 1409 C C . GLY A 1 187 ? -9.152 -9.930 7.715 1.00 86.00 187 GLY A C 1
ATOM 1410 O O . GLY A 1 187 ? -8.283 -9.596 8.511 1.00 86.00 187 GLY A O 1
ATOM 1411 N N . ILE A 1 188 ? -9.390 -9.253 6.586 1.00 86.94 188 ILE A N 1
ATOM 1412 C CA . ILE A 1 188 ? -8.538 -8.165 6.049 1.00 86.94 188 ILE A CA 1
ATOM 1413 C C . ILE A 1 188 ? -8.320 -6.977 7.001 1.00 86.94 188 ILE A C 1
ATOM 1415 O O . ILE A 1 188 ? -7.418 -6.170 6.799 1.00 86.94 188 ILE A O 1
ATOM 1419 N N . THR A 1 189 ? -9.147 -6.853 8.038 1.00 89.19 189 THR A N 1
ATOM 1420 C CA . THR A 1 189 ? -9.010 -5.843 9.095 1.00 89.19 189 THR A CA 1
ATOM 1421 C C . THR A 1 189 ? -7.974 -6.212 10.163 1.00 89.19 189 THR A C 1
ATOM 1423 O O . THR A 1 189 ? -7.600 -5.357 10.966 1.00 89.19 189 THR A O 1
ATOM 1426 N N . ASN A 1 190 ? -7.545 -7.478 10.217 1.00 89.00 190 ASN A N 1
ATOM 1427 C CA . ASN A 1 190 ? -6.481 -7.947 11.102 1.00 89.00 190 ASN A CA 1
ATOM 1428 C C . ASN A 1 190 ? -5.115 -7.483 10.605 1.00 89.00 190 ASN A C 1
ATOM 1430 O O . ASN A 1 190 ? -4.916 -7.207 9.417 1.00 89.00 190 ASN A O 1
ATOM 1434 N N . PHE A 1 191 ? -4.158 -7.426 11.526 1.00 88.88 191 PHE A N 1
ATOM 1435 C CA . PHE A 1 191 ? -2.770 -7.223 11.158 1.00 88.88 191 PHE A CA 1
ATOM 1436 C C . PHE A 1 191 ? -2.259 -8.409 10.339 1.00 88.88 191 PHE A C 1
ATOM 1438 O O . PHE A 1 191 ? -2.489 -9.567 10.681 1.00 88.88 191 PHE A O 1
ATOM 1445 N N . CYS A 1 192 ? -1.578 -8.091 9.244 1.00 88.00 192 CYS A N 1
ATOM 1446 C CA . CYS A 1 192 ? -0.883 -9.048 8.406 1.00 88.00 192 CYS A CA 1
ATOM 1447 C C . CYS A 1 192 ? 0.544 -8.547 8.218 1.00 88.00 192 CYS A C 1
ATOM 1449 O O . CYS A 1 192 ? 0.760 -7.483 7.627 1.00 88.00 192 CYS A O 1
ATOM 1451 N N . ASP A 1 193 ? 1.501 -9.315 8.731 1.00 83.69 193 ASP A N 1
ATOM 1452 C CA . ASP A 1 193 ? 2.921 -8.984 8.624 1.00 83.69 193 ASP A CA 1
ATOM 1453 C C . ASP A 1 193 ? 3.366 -8.963 7.144 1.00 83.69 193 ASP A C 1
ATOM 1455 O O . ASP A 1 193 ? 4.070 -8.061 6.688 1.00 83.69 193 ASP A O 1
ATOM 1459 N N . GLY A 1 194 ? 2.782 -9.849 6.329 1.00 86.81 194 GLY A N 1
ATOM 1460 C CA . GLY A 1 194 ? 2.928 -9.877 4.873 1.00 86.81 194 GLY A CA 1
ATOM 1461 C C . GLY A 1 194 ? 1.841 -9.116 4.098 1.00 86.81 194 GLY A C 1
ATOM 1462 O O . GLY A 1 194 ? 1.565 -7.939 4.356 1.00 86.81 194 GLY A O 1
ATOM 1463 N N . ILE A 1 195 ? 1.249 -9.771 3.095 1.00 87.19 195 ILE A N 1
ATOM 1464 C CA . ILE A 1 195 ? 0.204 -9.217 2.217 1.00 87.19 195 ILE A CA 1
ATOM 1465 C C . ILE A 1 195 ? -0.981 -10.177 2.160 1.00 87.19 195 ILE A C 1
ATOM 1467 O O . ILE A 1 195 ? -0.826 -11.393 2.281 1.00 87.19 195 ILE A O 1
ATOM 1471 N N . TYR A 1 196 ? -2.166 -9.617 1.933 1.00 88.75 196 TYR A N 1
ATOM 1472 C CA . TYR A 1 196 ? -3.385 -10.373 1.698 1.00 88.75 196 TYR A CA 1
ATOM 1473 C C . TYR A 1 196 ? -3.521 -10.824 0.238 1.00 88.75 196 TYR A C 1
ATOM 1475 O O . TYR A 1 196 ? -3.504 -10.011 -0.686 1.00 88.75 196 TYR A O 1
ATOM 1483 N N . TYR A 1 197 ? -3.735 -12.125 0.045 1.00 87.75 197 TYR A N 1
ATOM 1484 C CA . TYR A 1 197 ? -4.058 -12.742 -1.237 1.00 87.75 197 TYR A CA 1
ATOM 1485 C C . TYR A 1 197 ? -5.531 -13.192 -1.247 1.00 87.75 197 TYR A C 1
ATOM 1487 O O . TYR A 1 197 ? -5.918 -14.052 -0.444 1.00 87.75 197 TYR A O 1
ATOM 1495 N N . PRO A 1 198 ? -6.375 -12.637 -2.138 1.00 88.50 198 PRO A N 1
ATOM 1496 C CA . PRO A 1 198 ? -7.788 -12.996 -2.215 1.00 88.50 198 PRO A CA 1
ATOM 1497 C C . PRO A 1 198 ? -7.996 -14.399 -2.806 1.00 88.50 198 PRO A C 1
ATOM 1499 O O . PRO A 1 198 ? -7.147 -14.906 -3.536 1.00 88.50 198 PRO A O 1
ATOM 1502 N N . GLY A 1 199 ? -9.148 -15.015 -2.517 1.00 86.44 199 GLY A N 1
ATOM 1503 C CA . GLY A 1 199 ? -9.588 -16.271 -3.147 1.00 86.44 199 GLY A CA 1
ATOM 1504 C C . GLY A 1 199 ? -8.874 -17.546 -2.680 1.00 86.44 199 GLY A C 1
ATOM 1505 O O . GLY A 1 199 ? -9.130 -18.612 -3.224 1.00 86.44 199 GLY A O 1
ATOM 1506 N N . LYS A 1 200 ? -7.987 -17.452 -1.683 1.00 88.31 200 LYS A N 1
ATOM 1507 C CA . LYS A 1 200 ? -7.234 -18.597 -1.131 1.00 88.31 200 LYS A CA 1
ATOM 1508 C C . LYS A 1 200 ? -7.759 -19.100 0.216 1.00 88.31 200 LYS A C 1
ATOM 1510 O O . LYS A 1 200 ? -7.224 -20.061 0.762 1.00 88.31 200 LYS A O 1
ATOM 1515 N N . CYS A 1 201 ? -8.764 -18.420 0.755 1.00 88.00 201 CYS A N 1
ATOM 1516 C CA . CYS A 1 201 ? -9.395 -18.728 2.030 1.00 88.00 201 CYS A CA 1
ATOM 1517 C C . CYS A 1 201 ? -10.868 -19.028 1.813 1.00 88.00 201 CYS A C 1
ATOM 1519 O O . CYS A 1 201 ? -11.509 -18.373 0.988 1.00 88.00 201 CYS A O 1
ATOM 1521 N N . GLY A 1 202 ? -11.395 -19.983 2.575 1.00 81.44 202 GLY A N 1
ATOM 1522 C CA . GLY A 1 202 ? -12.829 -20.239 2.603 1.00 81.44 202 GLY A CA 1
ATOM 1523 C C . GLY A 1 202 ? -13.593 -19.122 3.313 1.00 81.44 202 GLY A C 1
ATOM 1524 O O . GLY A 1 202 ? -13.044 -18.403 4.161 1.00 81.44 202 GLY A O 1
ATOM 1525 N N . GLY A 1 203 ? -14.886 -19.021 3.010 1.00 77.69 203 GLY A N 1
ATOM 1526 C CA . GLY A 1 203 ? -15.801 -18.075 3.646 1.00 77.69 203 GLY A CA 1
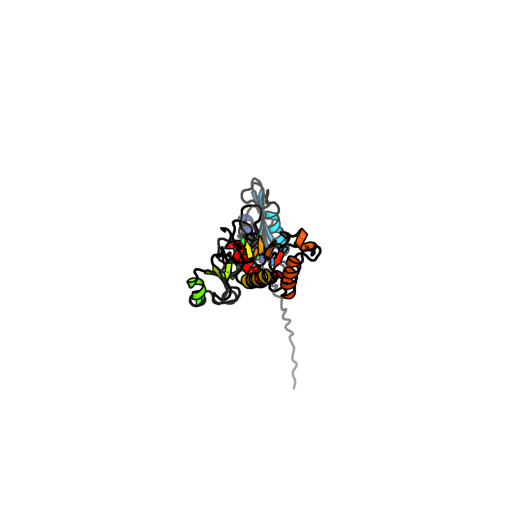ATOM 1527 C C . GLY A 1 203 ? -15.937 -16.733 2.908 1.00 77.69 203 GLY A C 1
ATOM 1528 O O . GLY A 1 203 ? -15.844 -16.691 1.681 1.00 77.69 203 GLY A O 1
ATOM 1529 N N . PRO A 1 204 ? -16.242 -15.635 3.625 1.00 77.06 204 PRO A N 1
ATOM 1530 C CA . PRO A 1 204 ? -16.594 -14.356 3.007 1.00 77.06 204 PRO A CA 1
ATOM 1531 C C . PRO A 1 204 ? -15.396 -13.672 2.330 1.00 77.06 204 PRO A C 1
ATOM 1533 O O . PRO A 1 204 ? -14.256 -13.834 2.753 1.00 77.06 204 PRO A O 1
ATOM 1536 N N . ASN A 1 205 ? -15.665 -12.789 1.356 1.00 79.06 205 ASN A N 1
ATOM 1537 C CA . ASN A 1 205 ? -14.647 -12.007 0.621 1.00 79.06 205 ASN A CA 1
ATOM 1538 C C . ASN A 1 205 ? -13.701 -11.183 1.522 1.00 79.06 205 ASN A C 1
ATOM 1540 O O . ASN A 1 205 ? -12.599 -10.814 1.108 1.00 79.06 205 ASN A O 1
ATOM 1544 N N . GLY A 1 206 ? -14.140 -10.878 2.747 1.00 80.19 206 GLY A N 1
ATOM 1545 C CA . GLY A 1 206 ? -13.343 -10.198 3.766 1.00 80.19 206 GLY A CA 1
ATOM 1546 C C . GLY A 1 206 ? -12.267 -11.074 4.412 1.00 80.19 206 GLY A C 1
ATOM 1547 O O . GLY A 1 206 ? -11.471 -10.549 5.182 1.00 80.19 206 GLY A O 1
ATOM 1548 N N . ARG A 1 207 ? -12.212 -12.378 4.113 1.00 86.25 207 ARG A N 1
ATOM 1549 C CA . ARG A 1 207 ? -11.217 -13.322 4.629 1.00 86.25 207 ARG A CA 1
ATOM 1550 C C . ARG A 1 207 ? -10.225 -13.678 3.527 1.00 86.25 207 ARG A C 1
ATOM 1552 O O . ARG A 1 207 ? -10.596 -14.214 2.487 1.00 86.25 207 ARG A O 1
ATOM 1559 N N . GLN A 1 208 ? -8.961 -13.330 3.734 1.00 89.75 208 GLN A N 1
ATOM 1560 C CA . GLN A 1 208 ? -7.916 -13.451 2.719 1.00 89.75 208 GLN A CA 1
ATOM 1561 C C . GLN A 1 208 ? -6.661 -14.085 3.310 1.00 89.75 208 GLN A C 1
ATOM 1563 O O . GLN A 1 208 ? -6.447 -14.082 4.523 1.00 89.75 208 GLN A O 1
ATOM 1568 N N . CYS A 1 209 ? -5.835 -14.660 2.440 1.00 92.00 209 CYS A N 1
ATOM 1569 C CA . CYS A 1 209 ? -4.637 -15.364 2.863 1.00 92.00 209 CYS A CA 1
ATOM 1570 C C . CYS A 1 209 ? -3.536 -14.351 3.148 1.00 92.00 209 CYS A C 1
ATOM 1572 O O . CYS A 1 209 ? -3.030 -13.727 2.221 1.00 92.00 209 CYS A O 1
ATOM 1574 N N . CYS A 1 210 ? -3.195 -14.163 4.416 1.00 92.31 210 CYS A N 1
ATOM 1575 C CA . CYS A 1 210 ? -2.031 -13.396 4.818 1.00 92.31 210 CYS A CA 1
ATOM 1576 C C . CYS A 1 210 ? -0.783 -14.265 4.658 1.00 92.31 210 CYS A C 1
ATOM 1578 O O . CYS A 1 210 ? -0.684 -15.330 5.269 1.00 92.31 210 CYS A O 1
ATOM 1580 N N . LYS A 1 211 ? 0.165 -13.818 3.839 1.00 92.25 211 LYS A N 1
ATOM 1581 C CA . LYS A 1 211 ? 1.430 -14.518 3.599 1.00 92.25 211 LYS A CA 1
ATOM 1582 C C . LYS A 1 211 ? 2.559 -13.516 3.413 1.00 92.25 211 LYS A C 1
ATOM 1584 O O . LYS A 1 211 ? 2.317 -12.412 2.924 1.00 92.25 211 LYS A O 1
ATOM 1589 N N . GLU A 1 212 ? 3.772 -13.923 3.777 1.00 88.94 212 GLU A N 1
ATOM 1590 C CA . GLU A 1 212 ? 5.006 -13.171 3.555 1.00 88.94 212 GLU A CA 1
ATOM 1591 C C . GLU A 1 212 ? 5.087 -12.569 2.142 1.00 88.94 212 GLU A C 1
ATOM 1593 O O . GLU A 1 212 ? 4.696 -13.173 1.134 1.00 88.94 212 GLU A O 1
ATOM 1598 N N . ALA A 1 213 ? 5.577 -11.333 2.091 1.00 86.75 213 ALA A N 1
ATOM 1599 C CA . ALA A 1 213 ? 5.824 -10.628 0.851 1.00 86.75 213 ALA A CA 1
ATOM 1600 C C . ALA A 1 213 ? 7.083 -11.175 0.182 1.00 86.75 213 ALA A C 1
ATOM 1602 O O . ALA A 1 213 ? 8.167 -11.095 0.744 1.00 86.75 213 ALA A O 1
ATOM 1603 N N . VAL A 1 214 ? 6.952 -11.686 -1.040 1.00 87.56 214 VAL A N 1
ATOM 1604 C CA . VAL A 1 214 ? 8.094 -12.171 -1.823 1.00 87.56 214 VAL A CA 1
ATOM 1605 C C . VAL A 1 214 ? 8.414 -11.159 -2.914 1.00 87.56 214 VAL A C 1
ATOM 1607 O O . VAL A 1 214 ? 7.503 -10.691 -3.607 1.00 87.56 214 VAL A O 1
ATOM 1610 N N . CYS A 1 215 ? 9.698 -10.835 -3.091 1.00 91.25 215 CYS A N 1
ATOM 1611 C CA . CYS A 1 215 ? 10.120 -10.014 -4.217 1.00 91.25 215 CYS A CA 1
ATOM 1612 C C . CYS A 1 215 ? 9.922 -10.766 -5.535 1.00 91.25 215 CYS A C 1
ATOM 1614 O O . CYS A 1 215 ? 10.571 -11.779 -5.787 1.00 91.25 215 CYS A O 1
ATOM 1616 N N . THR A 1 216 ? 9.039 -10.257 -6.392 1.00 93.62 216 THR A N 1
ATOM 1617 C CA . THR A 1 216 ? 8.737 -10.853 -7.704 1.00 93.62 216 THR A CA 1
ATOM 1618 C C . THR A 1 216 ? 9.304 -10.054 -8.874 1.00 93.62 216 THR A C 1
ATOM 1620 O O . THR A 1 216 ? 8.948 -10.317 -10.024 1.00 93.62 216 THR A O 1
ATOM 1623 N N . LEU A 1 217 ? 10.171 -9.072 -8.605 1.00 96.31 217 LEU A N 1
ATOM 1624 C CA . LEU A 1 217 ? 10.844 -8.319 -9.660 1.00 96.31 217 LEU A CA 1
ATOM 1625 C C . LEU A 1 217 ? 11.773 -9.226 -10.461 1.00 96.31 217 LEU A C 1
ATOM 1627 O O . LEU A 1 217 ? 12.484 -10.075 -9.927 1.00 96.31 217 LEU A O 1
ATOM 1631 N N . LEU A 1 218 ? 11.790 -8.996 -11.765 1.00 96.19 218 LEU A N 1
ATOM 1632 C CA . LEU A 1 218 ? 12.676 -9.661 -12.699 1.00 96.19 218 LEU A CA 1
ATOM 1633 C C . LEU A 1 218 ? 13.889 -8.778 -12.973 1.00 96.19 218 LEU A C 1
ATOM 1635 O O . LEU A 1 218 ? 13.747 -7.572 -13.183 1.00 96.19 218 LEU A O 1
ATOM 1639 N N . ASN A 1 219 ? 15.061 -9.402 -13.080 1.00 96.25 219 ASN A N 1
ATOM 1640 C CA . ASN A 1 219 ? 16.220 -8.776 -13.703 1.00 96.25 219 ASN A CA 1
ATOM 1641 C C . ASN A 1 219 ? 16.049 -8.844 -15.223 1.00 96.25 219 ASN A C 1
ATOM 1643 O O . ASN A 1 219 ? 16.101 -9.918 -15.826 1.00 96.25 219 ASN A O 1
ATOM 1647 N N . TYR A 1 220 ? 15.817 -7.695 -15.843 1.00 97.19 220 TYR A N 1
ATOM 1648 C CA . TYR A 1 220 ? 15.709 -7.566 -17.284 1.00 97.19 220 TYR A CA 1
ATOM 1649 C C . TYR A 1 220 ? 17.073 -7.277 -17.915 1.00 97.19 220 TYR A C 1
ATOM 1651 O O . TYR A 1 220 ? 17.833 -6.428 -17.449 1.00 97.19 220 TYR A O 1
ATOM 1659 N N . ALA A 1 221 ? 17.357 -7.955 -19.023 1.00 90.81 221 ALA A N 1
ATOM 1660 C CA . ALA A 1 221 ? 18.515 -7.691 -19.861 1.00 90.81 221 ALA A CA 1
ATOM 1661 C C . ALA A 1 221 ? 18.185 -8.016 -21.320 1.00 90.81 221 ALA A C 1
ATOM 1663 O O . ALA A 1 221 ? 17.492 -8.995 -21.606 1.00 90.81 221 ALA A O 1
ATOM 1664 N N . ASN A 1 222 ? 18.692 -7.203 -22.247 1.00 96.19 222 ASN A N 1
ATOM 1665 C CA . ASN A 1 222 ? 18.600 -7.467 -23.679 1.00 96.19 222 ASN A CA 1
ATOM 1666 C C . ASN A 1 222 ? 19.776 -6.820 -24.439 1.00 96.19 222 ASN A C 1
ATOM 1668 O O . ASN A 1 222 ? 20.625 -6.145 -23.853 1.00 96.19 222 ASN A O 1
ATOM 1672 N N . THR A 1 223 ? 19.866 -7.035 -25.752 1.00 96.25 223 THR A N 1
ATOM 1673 C CA . THR A 1 223 ? 20.999 -6.577 -26.571 1.00 96.25 223 THR A CA 1
ATOM 1674 C C . THR A 1 223 ? 21.053 -5.054 -26.713 1.00 96.25 223 THR A C 1
ATOM 1676 O O . THR A 1 223 ? 22.141 -4.482 -26.623 1.00 96.25 223 THR A O 1
ATOM 1679 N N . ASN A 1 224 ? 19.902 -4.402 -26.905 1.00 97.94 224 ASN A N 1
ATOM 1680 C CA . ASN A 1 224 ? 19.785 -2.961 -27.162 1.00 97.94 224 ASN A CA 1
ATOM 1681 C C . ASN A 1 224 ? 19.115 -2.190 -26.020 1.00 97.94 224 ASN A C 1
ATOM 1683 O O . ASN A 1 224 ? 18.977 -0.980 -26.125 1.00 97.94 224 ASN A O 1
ATOM 1687 N N . VAL A 1 225 ? 18.701 -2.861 -24.943 1.00 97.94 225 VAL A N 1
ATOM 1688 C CA . VAL A 1 225 ? 18.200 -2.231 -23.713 1.00 97.94 225 VAL A CA 1
ATOM 1689 C C . VAL A 1 225 ? 19.013 -2.792 -22.556 1.00 97.94 225 VAL A C 1
ATOM 1691 O O . VAL A 1 225 ? 18.917 -3.984 -22.249 1.00 97.94 225 VAL A O 1
ATOM 1694 N N . LYS A 1 226 ? 19.849 -1.945 -21.957 1.00 96.12 226 LYS A N 1
ATOM 1695 C CA . LYS A 1 226 ? 20.856 -2.337 -20.965 1.00 96.12 226 LYS A CA 1
ATOM 1696 C C . LYS A 1 226 ? 20.881 -1.364 -19.790 1.00 96.12 226 LYS A C 1
ATOM 1698 O O . LYS A 1 226 ? 20.514 -0.208 -19.975 1.00 96.12 226 LYS A O 1
ATOM 1703 N N . PRO A 1 227 ? 21.293 -1.801 -18.592 1.00 96.00 227 PRO A N 1
ATOM 1704 C CA . PRO A 1 227 ? 21.524 -0.887 -17.479 1.00 96.00 227 PRO A CA 1
ATOM 1705 C C . PRO A 1 227 ? 22.635 0.107 -17.833 1.00 96.00 227 PRO A C 1
ATOM 1707 O O . PRO A 1 227 ? 23.591 -0.239 -18.535 1.00 96.00 227 PRO A O 1
ATOM 1710 N N . ARG A 1 228 ? 22.534 1.337 -17.326 1.00 92.81 228 ARG A N 1
ATOM 1711 C CA . ARG A 1 228 ? 23.661 2.269 -17.317 1.00 92.81 228 ARG A CA 1
ATOM 1712 C C . ARG A 1 228 ? 24.611 1.877 -16.184 1.00 92.81 228 ARG A C 1
ATOM 1714 O O . ARG A 1 228 ? 24.290 2.054 -15.014 1.00 92.81 228 ARG A O 1
ATOM 1721 N N . GLY A 1 229 ? 25.784 1.351 -16.532 1.00 87.38 229 GLY A N 1
ATOM 1722 C CA . GLY A 1 229 ? 26.803 0.941 -15.561 1.00 87.38 229 GLY A CA 1
ATOM 1723 C C . GLY A 1 229 ? 26.547 -0.432 -14.929 1.00 87.38 229 GLY A C 1
ATOM 1724 O O . GLY A 1 229 ? 26.034 -1.343 -15.579 1.00 87.38 229 GLY A O 1
ATOM 1725 N N . VAL A 1 230 ? 26.962 -0.590 -13.668 1.00 72.44 230 VAL A N 1
ATOM 1726 C CA . VAL A 1 230 ? 26.876 -1.850 -12.915 1.00 72.44 230 VAL A CA 1
ATOM 1727 C C . VAL A 1 230 ? 25.573 -1.853 -12.118 1.00 72.44 230 VAL A C 1
ATOM 1729 O O . VAL A 1 230 ? 25.475 -1.239 -11.062 1.00 72.44 230 VAL A O 1
ATOM 1732 N N . GLY A 1 231 ? 24.545 -2.507 -12.645 1.00 84.00 231 GLY A N 1
ATOM 1733 C CA . GLY A 1 231 ? 23.237 -2.603 -12.001 1.00 84.00 231 GLY A CA 1
ATOM 1734 C C . GLY A 1 231 ? 22.289 -3.481 -12.805 1.00 84.00 231 GLY A C 1
ATOM 1735 O O . GLY A 1 231 ? 22.546 -3.768 -13.971 1.00 84.00 231 GLY A O 1
ATOM 1736 N N . ALA A 1 232 ? 21.196 -3.928 -12.192 1.00 92.44 232 ALA A N 1
ATOM 1737 C CA . ALA A 1 232 ? 20.154 -4.675 -12.888 1.00 92.44 232 ALA A CA 1
ATOM 1738 C C . ALA A 1 232 ? 18.966 -3.762 -13.207 1.00 92.44 232 ALA A C 1
ATOM 1740 O O . ALA A 1 232 ? 18.582 -2.922 -12.395 1.00 92.44 232 ALA A O 1
ATOM 1741 N N . ILE A 1 233 ? 18.349 -3.959 -14.373 1.00 97.19 233 ILE A N 1
ATOM 1742 C CA . ILE A 1 233 ? 17.052 -3.350 -14.674 1.00 97.19 233 ILE A CA 1
ATOM 1743 C C . ILE A 1 233 ? 15.998 -4.196 -13.966 1.00 97.19 233 ILE A C 1
ATOM 1745 O O . ILE A 1 233 ? 15.734 -5.319 -14.393 1.00 97.19 233 ILE A O 1
ATOM 1749 N N . ARG A 1 234 ? 15.417 -3.687 -12.881 1.00 97.06 234 ARG A N 1
ATOM 1750 C CA . ARG A 1 234 ? 14.435 -4.426 -12.082 1.00 97.06 234 ARG A CA 1
ATOM 1751 C C . ARG A 1 234 ? 13.028 -3.987 -12.445 1.00 97.06 234 ARG A C 1
ATOM 1753 O O . ARG A 1 234 ? 12.695 -2.811 -12.314 1.00 97.06 234 ARG A O 1
ATOM 1760 N N . ILE A 1 235 ? 12.212 -4.929 -12.907 1.00 97.75 235 ILE A N 1
ATOM 1761 C CA . ILE A 1 235 ? 10.857 -4.654 -13.400 1.00 97.75 235 ILE A CA 1
ATOM 1762 C C . ILE A 1 235 ? 9.856 -5.701 -12.936 1.00 97.75 235 ILE A C 1
ATOM 1764 O O . ILE A 1 235 ? 10.221 -6.842 -12.656 1.00 97.75 235 ILE A O 1
ATOM 1768 N N . ASP A 1 236 ? 8.581 -5.335 -12.923 1.00 97.69 236 ASP A N 1
ATOM 1769 C CA . ASP A 1 236 ? 7.514 -6.320 -12.811 1.00 97.69 236 ASP A CA 1
ATOM 1770 C C . ASP A 1 236 ? 7.366 -7.107 -14.124 1.00 97.69 236 ASP A C 1
ATOM 1772 O O . ASP A 1 236 ? 7.605 -6.603 -15.228 1.00 97.69 236 ASP A O 1
ATOM 1776 N N . SER A 1 237 ? 6.957 -8.371 -14.010 1.00 96.44 237 SER A N 1
ATOM 1777 C CA . SER A 1 237 ? 6.727 -9.250 -15.161 1.00 96.44 237 SER A CA 1
ATOM 1778 C C . SER A 1 237 ? 5.742 -8.671 -16.188 1.00 96.44 237 SER A C 1
ATOM 1780 O O . SER A 1 237 ? 5.938 -8.842 -17.393 1.00 96.44 237 SER A O 1
ATOM 1782 N N . GLY A 1 238 ? 4.741 -7.923 -15.725 1.00 96.25 238 GLY A N 1
ATOM 1783 C CA . GLY A 1 238 ? 3.754 -7.221 -16.528 1.00 96.25 238 GLY A CA 1
ATOM 1784 C C . GLY A 1 238 ? 4.317 -6.046 -17.321 1.00 96.25 238 GLY A C 1
ATOM 1785 O O . GLY A 1 238 ? 3.669 -5.634 -18.273 1.00 96.25 238 GLY A O 1
ATOM 1786 N N . PHE A 1 239 ? 5.517 -5.544 -17.009 1.00 97.94 239 PHE A N 1
ATOM 1787 C CA . PHE A 1 239 ? 6.190 -4.493 -17.784 1.00 97.94 239 PHE A CA 1
ATOM 1788 C C . PHE A 1 239 ? 7.231 -5.042 -18.775 1.00 97.94 239 PHE A C 1
ATOM 1790 O O . PHE A 1 239 ? 7.696 -4.339 -19.675 1.00 97.94 239 PHE A O 1
ATOM 1797 N N . LYS A 1 240 ? 7.579 -6.332 -18.679 1.00 97.69 240 LYS A N 1
ATOM 1798 C CA . LYS A 1 240 ? 8.598 -6.972 -19.532 1.00 97.69 240 LYS A CA 1
ATOM 1799 C C . LYS A 1 240 ? 8.295 -6.850 -21.025 1.00 97.69 240 LYS A C 1
ATOM 1801 O O . LYS A 1 240 ? 9.214 -6.690 -21.828 1.00 97.69 240 LYS A O 1
ATOM 1806 N N . TRP A 1 241 ? 7.020 -6.916 -21.411 1.00 96.38 241 TRP A N 1
ATOM 1807 C CA . TRP A 1 241 ? 6.628 -6.782 -22.815 1.00 96.38 241 TRP A CA 1
ATOM 1808 C C . TRP A 1 241 ? 6.991 -5.400 -23.380 1.00 96.38 241 TRP A C 1
ATOM 1810 O O . TRP A 1 241 ? 7.423 -5.318 -24.530 1.00 96.38 241 TRP A O 1
ATOM 1820 N N . ALA A 1 242 ? 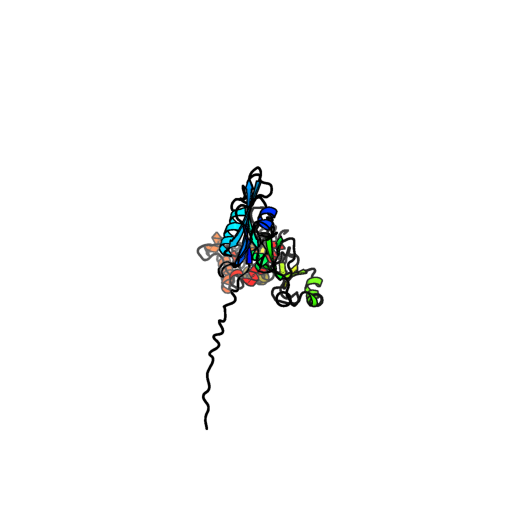6.886 -4.337 -22.573 1.00 97.75 242 ALA A N 1
ATOM 1821 C CA . ALA A 1 242 ? 7.210 -2.976 -22.987 1.00 97.75 242 ALA A CA 1
ATOM 1822 C C . ALA A 1 242 ? 8.709 -2.849 -23.272 1.00 97.75 242 ALA A C 1
ATOM 1824 O O . ALA A 1 242 ? 9.097 -2.371 -24.338 1.00 97.75 242 ALA A O 1
ATOM 1825 N N . LEU A 1 243 ? 9.558 -3.377 -22.381 1.00 98.06 243 LEU A N 1
ATOM 1826 C CA . LEU A 1 243 ? 11.007 -3.366 -22.594 1.00 98.06 243 LEU A CA 1
ATOM 1827 C C . LEU A 1 243 ? 11.447 -4.239 -23.777 1.00 98.06 243 LEU A C 1
ATOM 1829 O O . LEU A 1 243 ? 12.368 -3.859 -24.504 1.00 98.06 243 LEU A O 1
ATOM 1833 N N . ASN A 1 244 ? 10.780 -5.373 -24.019 1.00 98.25 244 ASN A N 1
ATOM 1834 C CA . ASN A 1 244 ? 11.036 -6.189 -25.210 1.00 98.25 244 ASN A CA 1
ATOM 1835 C C . ASN A 1 244 ? 10.738 -5.403 -26.494 1.00 98.25 244 ASN A C 1
ATOM 1837 O O . ASN A 1 244 ? 11.552 -5.396 -27.418 1.00 98.25 244 ASN A O 1
ATOM 1841 N N . LYS A 1 245 ? 9.610 -4.686 -26.532 1.00 98.19 245 LYS A N 1
ATOM 1842 C CA . LYS A 1 245 ? 9.249 -3.832 -27.667 1.00 98.19 245 LYS A CA 1
ATOM 1843 C C . LYS A 1 245 ? 10.223 -2.671 -27.849 1.00 98.19 245 LYS A C 1
ATOM 1845 O O . LYS A 1 245 ? 10.688 -2.436 -28.962 1.00 98.19 245 LYS A O 1
ATOM 1850 N N . MET A 1 246 ? 10.638 -2.027 -26.760 1.00 98.31 246 MET A N 1
ATOM 1851 C CA . MET A 1 246 ? 11.703 -1.022 -26.796 1.00 98.31 246 MET A CA 1
ATOM 1852 C C . MET A 1 246 ? 13.005 -1.589 -27.371 1.00 98.31 246 MET A C 1
ATOM 1854 O O . MET A 1 246 ? 13.648 -0.926 -28.175 1.00 98.31 246 MET A O 1
ATOM 1858 N N . ASN A 1 247 ? 13.381 -2.826 -27.044 1.00 98.56 247 ASN A N 1
ATOM 1859 C CA . ASN A 1 247 ? 14.572 -3.458 -27.614 1.00 98.56 247 ASN A CA 1
ATOM 1860 C C . ASN A 1 247 ? 14.469 -3.689 -29.132 1.00 98.56 247 ASN A C 1
ATOM 1862 O O . ASN A 1 247 ? 15.450 -3.481 -29.852 1.00 98.56 247 ASN A O 1
ATOM 1866 N N . GLU A 1 248 ? 13.294 -4.088 -29.628 1.00 98.44 248 GLU A N 1
ATOM 1867 C CA . GLU A 1 248 ? 13.024 -4.202 -31.068 1.00 98.44 248 GLU A CA 1
ATOM 1868 C C . GLU A 1 248 ? 13.139 -2.837 -31.769 1.00 98.44 248 GLU A C 1
ATOM 1870 O O . GLU A 1 248 ? 13.780 -2.721 -32.816 1.00 98.44 248 GLU A O 1
ATOM 1875 N N . TRP A 1 249 ? 12.564 -1.783 -31.185 1.00 98.38 249 TRP A N 1
ATOM 1876 C CA . TRP A 1 249 ? 12.600 -0.436 -31.765 1.00 98.38 249 TRP A CA 1
ATOM 1877 C C . TRP A 1 249 ? 13.970 0.214 -31.685 1.00 98.38 249 TRP A C 1
ATOM 1879 O O . TRP A 1 249 ? 14.358 0.908 -32.620 1.00 98.38 249 TRP A O 1
ATOM 1889 N N . ALA A 1 250 ? 14.715 -0.048 -30.615 1.00 98.38 250 ALA A N 1
ATOM 1890 C CA . ALA A 1 250 ? 16.088 0.403 -30.475 1.00 98.38 250 ALA A CA 1
ATOM 1891 C C . ALA A 1 250 ? 16.937 -0.129 -31.639 1.00 98.38 250 ALA A C 1
ATOM 1893 O O . ALA A 1 250 ? 17.587 0.641 -32.342 1.00 98.38 250 ALA A O 1
ATOM 1894 N N . ARG A 1 251 ? 16.799 -1.426 -31.956 1.00 98.12 251 ARG A N 1
ATOM 1895 C CA . ARG A 1 251 ? 17.418 -2.025 -33.147 1.00 98.12 251 ARG A CA 1
ATOM 1896 C C . ARG A 1 251 ? 16.953 -1.353 -34.442 1.00 98.12 251 ARG A C 1
ATOM 1898 O O . ARG A 1 251 ? 17.786 -1.008 -35.274 1.00 98.12 251 ARG A O 1
ATOM 1905 N N . ALA A 1 252 ? 15.642 -1.177 -34.620 1.00 97.94 252 ALA A N 1
ATOM 1906 C CA . ALA A 1 252 ? 15.074 -0.603 -35.842 1.00 97.94 252 ALA A CA 1
ATOM 1907 C C . ALA A 1 252 ? 15.516 0.851 -36.089 1.00 97.94 252 ALA A C 1
ATOM 1909 O O . ALA A 1 252 ? 15.677 1.254 -37.237 1.00 97.94 252 ALA A O 1
ATOM 1910 N N . CYS A 1 253 ? 15.735 1.618 -35.022 1.00 98.25 253 CYS A N 1
ATOM 1911 C CA . CYS A 1 253 ? 16.190 3.006 -35.076 1.00 98.25 253 CYS A CA 1
ATOM 1912 C C . CYS A 1 253 ? 17.710 3.154 -34.917 1.00 98.25 253 CYS A C 1
ATOM 1914 O O . CYS A 1 253 ? 18.193 4.277 -34.840 1.00 98.25 253 CYS A O 1
ATOM 1916 N N . ARG A 1 254 ? 18.467 2.043 -34.901 1.00 97.44 254 ARG A N 1
ATOM 1917 C CA . ARG A 1 254 ? 19.936 2.016 -34.761 1.00 97.44 254 ARG A CA 1
ATOM 1918 C C . ARG A 1 254 ? 20.445 2.725 -33.496 1.00 97.44 254 ARG A C 1
ATOM 1920 O O . ARG A 1 254 ? 21.493 3.360 -33.523 1.00 97.44 254 ARG A O 1
ATOM 1927 N N . VAL A 1 255 ? 19.719 2.583 -32.391 1.00 98.38 255 VAL A N 1
ATOM 1928 C CA . VAL A 1 255 ? 20.100 3.120 -31.078 1.00 98.38 255 VAL A CA 1
ATOM 1929 C C . VAL A 1 255 ? 20.318 2.006 -30.062 1.00 98.38 255 VAL A C 1
ATOM 1931 O O . VAL A 1 255 ? 19.787 0.900 -30.199 1.00 98.38 255 VAL A O 1
ATOM 1934 N N . LYS A 1 256 ? 21.052 2.314 -28.994 1.00 98.06 256 LYS A N 1
ATOM 1935 C CA . LYS A 1 256 ? 21.034 1.530 -27.755 1.00 98.06 256 LYS A CA 1
ATOM 1936 C C . LYS A 1 256 ? 20.372 2.350 -26.658 1.00 98.06 256 LYS A C 1
ATOM 1938 O O . LYS A 1 256 ? 20.581 3.548 -26.547 1.00 98.06 256 LYS A O 1
ATOM 1943 N N . VAL A 1 257 ? 19.574 1.700 -25.831 1.00 98.12 257 VAL A N 1
ATOM 1944 C CA . VAL A 1 257 ? 18.877 2.317 -24.706 1.00 98.12 257 VAL A CA 1
ATOM 1945 C C . VAL A 1 257 ? 19.612 1.945 -23.428 1.00 98.12 257 VAL A C 1
ATOM 1947 O O . VAL A 1 257 ? 19.752 0.762 -23.104 1.00 98.12 257 VAL A O 1
ATOM 1950 N N . GLN A 1 258 ? 20.069 2.961 -22.707 1.00 97.50 258 GLN A N 1
ATOM 1951 C CA . GLN A 1 258 ? 20.656 2.823 -21.385 1.00 97.50 258 GLN A CA 1
ATOM 1952 C C . GLN A 1 258 ? 19.603 3.173 -20.340 1.00 97.50 258 GLN A C 1
ATOM 1954 O O . GLN A 1 258 ? 19.119 4.297 -20.290 1.00 97.50 258 GLN A O 1
ATOM 1959 N N . VAL A 1 259 ? 19.230 2.205 -19.511 1.00 97.88 259 VAL A N 1
ATOM 1960 C CA . VAL A 1 259 ? 18.282 2.398 -18.415 1.00 97.88 259 VAL A CA 1
ATOM 1961 C C . VAL A 1 259 ? 19.033 2.948 -17.210 1.00 97.88 259 VAL A C 1
ATOM 1963 O O . VAL A 1 259 ? 19.924 2.288 -16.675 1.00 97.88 259 VAL A O 1
ATOM 1966 N N . THR A 1 260 ? 18.669 4.156 -16.792 1.00 96.12 260 THR A N 1
ATOM 1967 C CA . THR A 1 260 ? 19.279 4.881 -15.670 1.00 96.12 260 THR A CA 1
ATOM 1968 C C . THR A 1 260 ? 18.511 4.700 -14.368 1.00 96.12 260 THR A C 1
ATOM 1970 O O . THR A 1 260 ? 19.107 4.760 -13.296 1.00 96.12 260 THR A O 1
ATOM 1973 N N . LYS A 1 261 ? 17.205 4.430 -14.451 1.00 95.38 261 LYS A N 1
ATOM 1974 C CA . LYS A 1 261 ? 16.333 4.153 -13.303 1.00 95.38 261 LYS A CA 1
ATOM 1975 C C . LYS A 1 261 ? 15.302 3.092 -13.666 1.00 95.38 261 LYS A C 1
ATOM 1977 O O . LYS A 1 261 ? 14.831 3.058 -14.799 1.00 95.38 261 LYS A O 1
ATOM 1982 N N . SER A 1 262 ? 14.945 2.236 -12.711 1.00 96.00 262 SER A N 1
ATOM 1983 C CA . SER A 1 262 ? 13.870 1.242 -12.846 1.00 96.00 262 SER A CA 1
ATOM 1984 C C . SER A 1 262 ? 13.057 1.178 -11.546 1.00 96.00 262 SER A C 1
ATOM 1986 O O . SER A 1 262 ? 12.649 2.233 -11.069 1.00 96.00 262 SER A O 1
ATOM 1988 N N . PHE A 1 263 ? 12.814 0.002 -10.960 1.00 95.75 263 PHE A N 1
ATOM 1989 C CA . PHE A 1 263 ? 12.113 -0.098 -9.677 1.00 95.75 263 PHE A CA 1
ATOM 1990 C C . PHE A 1 263 ? 12.757 0.757 -8.571 1.00 95.75 263 PHE A C 1
ATOM 1992 O O . PHE A 1 263 ? 13.981 0.809 -8.450 1.00 95.75 263 PHE A O 1
ATOM 1999 N N . GLU A 1 264 ? 11.917 1.388 -7.748 1.00 91.88 264 GLU A N 1
ATOM 2000 C CA . GLU A 1 264 ? 12.327 2.234 -6.626 1.00 91.88 264 GLU A CA 1
ATOM 2001 C C . GLU A 1 264 ? 11.502 1.911 -5.373 1.00 91.88 264 GLU A C 1
ATOM 2003 O O . GLU A 1 264 ? 10.272 1.800 -5.431 1.00 91.88 264 GLU A O 1
ATOM 2008 N N . LEU A 1 265 ? 12.181 1.776 -4.232 1.00 88.56 265 LEU A N 1
ATOM 2009 C CA . LEU A 1 265 ? 11.521 1.690 -2.933 1.00 88.56 265 LEU A CA 1
ATOM 2010 C C . LEU A 1 265 ? 11.056 3.084 -2.498 1.00 88.56 265 LEU A C 1
ATOM 2012 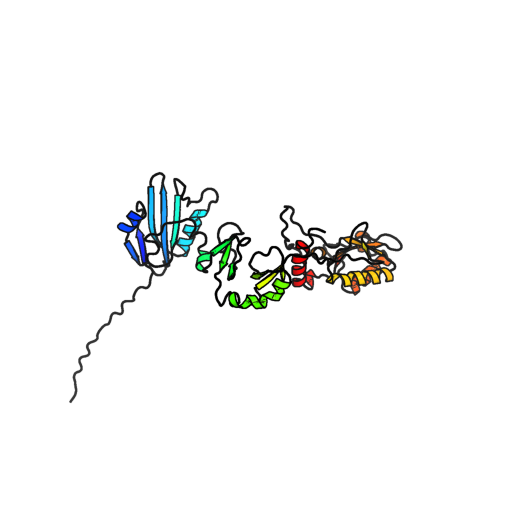O O . LEU A 1 265 ? 11.808 4.052 -2.562 1.00 88.56 265 LEU A O 1
ATOM 2016 N N . ILE A 1 266 ? 9.818 3.174 -2.027 1.00 83.44 266 ILE A N 1
ATOM 2017 C CA . ILE A 1 266 ? 9.235 4.366 -1.425 1.00 83.44 266 ILE A CA 1
ATOM 2018 C C . ILE A 1 266 ? 9.343 4.195 0.090 1.00 83.44 266 ILE A C 1
ATOM 2020 O O . ILE A 1 266 ? 8.570 3.458 0.699 1.00 83.44 266 ILE A O 1
ATOM 2024 N N . THR A 1 267 ? 10.335 4.845 0.690 1.00 67.38 267 THR A N 1
ATOM 2025 C CA . THR A 1 267 ? 10.594 4.810 2.135 1.00 67.38 267 THR A CA 1
ATOM 2026 C C . THR A 1 267 ? 10.186 6.123 2.794 1.00 67.38 267 THR A C 1
ATOM 2028 O O . THR A 1 267 ? 10.452 7.191 2.242 1.00 67.38 267 THR A O 1
ATOM 2031 N N . GLU A 1 268 ? 9.618 6.065 4.000 1.00 53.78 268 GLU A N 1
ATOM 2032 C CA . GLU A 1 268 ? 9.640 7.214 4.915 1.00 53.78 268 GLU A CA 1
ATOM 2033 C C . GLU A 1 268 ? 11.029 7.367 5.550 1.00 53.78 268 GLU A C 1
ATOM 2035 O O . GLU A 1 268 ? 11.756 6.389 5.731 1.00 53.78 268 GLU A O 1
ATOM 2040 N N . THR A 1 269 ? 11.395 8.600 5.897 1.00 47.88 269 THR A N 1
ATOM 2041 C CA . THR A 1 269 ? 12.702 8.992 6.457 1.00 47.88 269 THR A CA 1
ATOM 2042 C C . THR A 1 269 ? 13.031 8.412 7.840 1.00 47.88 269 THR A C 1
ATOM 2044 O O . THR A 1 269 ? 14.143 8.619 8.320 1.00 47.88 269 THR A O 1
ATOM 2047 N N . ASP A 1 270 ? 12.134 7.649 8.472 1.00 37.69 270 ASP A N 1
ATOM 2048 C CA . ASP A 1 270 ? 12.170 7.444 9.929 1.00 37.69 270 ASP A CA 1
ATOM 2049 C C . ASP A 1 270 ? 12.328 5.965 10.354 1.00 37.69 270 ASP A C 1
ATOM 2051 O O . ASP A 1 270 ? 11.888 5.557 11.427 1.00 37.69 270 ASP A O 1
ATOM 2055 N N . GLY A 1 271 ? 12.963 5.128 9.525 1.00 39.47 271 GLY A N 1
ATOM 2056 C CA . GLY A 1 271 ? 13.469 3.799 9.924 1.00 39.47 271 GLY A CA 1
ATOM 2057 C C . GLY A 1 271 ? 12.425 2.709 10.224 1.00 39.47 271 GLY A C 1
ATOM 2058 O O . GLY A 1 271 ? 12.787 1.541 10.342 1.00 39.47 271 GLY A O 1
ATOM 2059 N N . ASN A 1 272 ? 11.134 3.042 10.288 1.00 43.84 272 ASN A N 1
ATOM 2060 C CA . ASN A 1 272 ? 10.042 2.074 10.356 1.00 43.84 272 ASN A CA 1
ATOM 2061 C C . ASN A 1 272 ? 9.522 1.790 8.945 1.00 43.84 272 ASN A C 1
ATOM 2063 O O . ASN A 1 272 ? 8.788 2.593 8.370 1.00 43.84 272 ASN A O 1
ATOM 2067 N N . TYR A 1 273 ? 9.881 0.634 8.382 1.00 50.34 273 TYR A N 1
ATOM 2068 C CA . TYR A 1 273 ? 9.411 0.240 7.057 1.00 50.34 273 TYR A CA 1
ATOM 2069 C C . TYR A 1 273 ? 7.909 -0.078 7.089 1.00 50.34 273 TYR A C 1
ATOM 2071 O O . TYR A 1 273 ? 7.474 -1.170 7.459 1.00 50.34 273 TYR A O 1
ATOM 2079 N N . GLN A 1 274 ? 7.091 0.895 6.705 1.00 57.06 274 GLN A N 1
ATOM 2080 C CA . GLN A 1 274 ? 5.702 0.689 6.321 1.00 57.06 274 GLN A CA 1
ATOM 2081 C C . GLN A 1 274 ? 5.537 1.264 4.912 1.00 57.06 274 GLN A C 1
ATOM 2083 O O . GLN A 1 274 ? 5.818 2.446 4.720 1.00 57.06 274 GLN A O 1
ATOM 2088 N N . PRO A 1 275 ? 5.099 0.470 3.916 1.00 59.84 275 PRO A N 1
ATOM 2089 C CA . PRO A 1 275 ? 4.801 1.010 2.600 1.00 59.84 275 PRO A CA 1
ATOM 2090 C C . PRO A 1 275 ? 3.670 2.020 2.731 1.00 59.84 275 PRO A C 1
ATOM 2092 O O . PRO A 1 275 ? 2.526 1.653 3.015 1.00 59.84 275 PRO A O 1
ATOM 2095 N N . ILE A 1 276 ? 3.985 3.289 2.522 1.00 63.03 276 ILE A N 1
ATOM 2096 C CA . ILE A 1 276 ? 2.982 4.341 2.501 1.00 63.03 276 ILE A CA 1
ATOM 2097 C C . ILE A 1 276 ? 2.660 4.611 1.056 1.00 63.03 276 ILE A C 1
ATOM 2099 O O . ILE A 1 276 ? 3.522 4.989 0.264 1.00 63.03 276 ILE A O 1
ATOM 2103 N N . GLU A 1 277 ? 1.404 4.341 0.712 1.00 67.69 277 GLU A N 1
ATOM 2104 C CA . GLU A 1 277 ? 0.883 4.648 -0.606 1.00 67.69 277 GLU A CA 1
ATOM 2105 C C . GLU A 1 277 ? 1.096 6.149 -0.848 1.00 67.69 277 GLU A C 1
ATOM 2107 O O . GLU A 1 277 ? 0.557 6.967 -0.094 1.00 67.69 277 GLU A O 1
ATOM 2112 N N . PRO A 1 278 ? 1.921 6.530 -1.837 1.00 69.12 278 PRO A N 1
ATOM 2113 C CA . PRO A 1 278 ? 2.198 7.929 -2.084 1.00 69.12 278 PRO A CA 1
ATOM 2114 C C . PRO A 1 278 ? 0.899 8.636 -2.468 1.00 69.12 278 PRO A C 1
ATOM 2116 O O . PRO A 1 278 ? 0.060 8.090 -3.186 1.00 69.12 278 PRO A O 1
ATOM 2119 N N . THR A 1 279 ? 0.765 9.892 -2.043 1.00 71.12 279 THR A N 1
ATOM 2120 C CA . THR A 1 279 ? -0.355 10.766 -2.432 1.00 71.12 279 THR A CA 1
ATOM 2121 C C . THR A 1 279 ? -0.495 10.894 -3.949 1.00 71.12 279 THR A C 1
ATOM 2123 O O . THR A 1 279 ? -1.597 11.121 -4.446 1.00 71.12 279 THR A O 1
ATOM 2126 N N . ILE A 1 280 ? 0.605 10.712 -4.687 1.00 77.19 280 ILE A N 1
ATOM 2127 C CA . ILE A 1 280 ? 0.627 10.608 -6.145 1.00 77.19 280 ILE A CA 1
ATOM 2128 C C . ILE A 1 280 ? 1.255 9.256 -6.526 1.00 77.19 280 ILE A C 1
ATOM 2130 O O . ILE A 1 280 ? 2.464 9.081 -6.349 1.00 77.19 280 ILE A O 1
ATOM 2134 N N . PRO A 1 281 ? 0.466 8.301 -7.058 1.00 84.06 281 PRO A N 1
ATOM 2135 C CA . PRO A 1 281 ? 0.968 7.009 -7.512 1.00 84.06 281 PRO A CA 1
ATOM 2136 C C . PRO A 1 281 ? 2.106 7.139 -8.527 1.00 84.06 281 PRO A C 1
ATOM 2138 O O . PRO A 1 281 ? 2.034 7.916 -9.479 1.00 84.06 281 PRO A O 1
ATOM 2141 N N . ASN A 1 282 ? 3.155 6.342 -8.333 1.00 88.56 282 ASN A N 1
ATOM 2142 C CA . ASN A 1 282 ? 4.350 6.340 -9.167 1.00 88.56 282 ASN A CA 1
ATOM 2143 C C . ASN A 1 282 ? 4.620 4.930 -9.713 1.00 88.56 282 ASN A C 1
ATOM 2145 O O . ASN A 1 282 ? 4.677 3.960 -8.960 1.00 88.56 282 ASN A O 1
ATOM 2149 N N . ASN A 1 283 ? 4.811 4.802 -11.025 1.00 95.19 283 ASN A N 1
ATOM 2150 C CA . ASN A 1 283 ? 5.043 3.510 -11.671 1.00 95.19 283 ASN A CA 1
ATOM 2151 C C . ASN A 1 283 ? 6.443 2.919 -11.398 1.00 95.19 283 ASN A C 1
ATOM 2153 O O . ASN A 1 283 ? 6.590 1.702 -11.509 1.00 95.19 283 ASN A O 1
ATOM 2157 N N . TYR A 1 284 ? 7.446 3.704 -10.963 1.00 95.25 284 TYR A N 1
ATOM 2158 C CA . TYR A 1 284 ? 8.717 3.113 -10.493 1.00 95.25 284 TYR A CA 1
ATOM 2159 C C . TYR A 1 284 ? 8.496 2.256 -9.240 1.00 95.25 284 TYR A C 1
ATOM 2161 O O . TYR A 1 284 ? 9.100 1.196 -9.112 1.00 95.25 284 TYR A O 1
ATOM 2169 N N . ALA A 1 285 ? 7.553 2.643 -8.371 1.00 94.12 285 ALA A N 1
ATOM 2170 C CA . ALA A 1 285 ? 7.252 1.931 -7.127 1.00 94.12 285 ALA A CA 1
ATOM 2171 C C . ALA A 1 285 ? 6.670 0.522 -7.337 1.00 94.12 285 ALA A C 1
ATOM 2173 O O . ALA A 1 285 ? 6.516 -0.241 -6.384 1.00 94.12 285 ALA A O 1
ATOM 2174 N N . VAL A 1 286 ? 6.333 0.176 -8.579 1.00 96.06 286 VAL A N 1
ATOM 2175 C CA . VAL A 1 286 ? 5.840 -1.149 -8.959 1.00 96.06 286 VAL A CA 1
ATOM 2176 C C . VAL A 1 286 ? 6.650 -1.777 -10.094 1.00 96.06 286 VAL A C 1
ATOM 2178 O O . VAL A 1 286 ? 6.263 -2.814 -10.605 1.00 96.06 286 VAL A O 1
ATOM 2181 N N . GLY A 1 287 ? 7.764 -1.171 -10.520 1.00 97.25 287 GLY A N 1
ATOM 2182 C CA . GLY A 1 287 ? 8.592 -1.714 -11.603 1.00 97.25 287 GLY A CA 1
ATOM 2183 C C . GLY A 1 287 ? 7.947 -1.623 -12.993 1.00 97.25 287 GLY A C 1
ATOM 2184 O O . GLY A 1 287 ? 8.284 -2.421 -13.866 1.00 97.25 287 GLY A O 1
ATOM 2185 N N . HIS A 1 288 ? 7.034 -0.665 -13.195 1.00 97.94 288 HIS A N 1
ATOM 2186 C CA . HIS A 1 288 ? 6.345 -0.378 -14.464 1.00 97.94 288 HIS A CA 1
ATOM 2187 C C . HIS A 1 288 ? 6.808 0.941 -15.118 1.00 97.94 288 HIS A C 1
ATOM 2189 O O . HIS A 1 288 ? 6.111 1.526 -15.947 1.00 97.94 288 HIS A O 1
ATOM 2195 N N . ALA A 1 289 ? 7.972 1.453 -14.718 1.00 97.31 289 ALA A N 1
ATOM 2196 C CA . ALA A 1 289 ? 8.589 2.631 -15.314 1.00 97.31 289 ALA A CA 1
ATOM 2197 C C . ALA A 1 289 ? 10.107 2.476 -15.381 1.00 97.31 289 ALA A C 1
ATOM 2199 O O . ALA A 1 289 ? 10.715 1.822 -14.530 1.00 97.31 289 ALA A O 1
ATOM 2200 N N . VAL A 1 290 ? 10.706 3.118 -16.380 1.00 97.69 290 VAL A N 1
ATOM 2201 C CA . VAL A 1 290 ? 12.155 3.271 -16.515 1.00 97.69 290 VAL A CA 1
ATOM 2202 C C . VAL A 1 290 ? 12.508 4.704 -16.891 1.00 97.69 290 VAL A C 1
ATOM 2204 O O . VAL A 1 290 ? 11.770 5.340 -17.643 1.00 97.69 290 VAL A O 1
ATOM 2207 N N . ASP A 1 291 ? 13.645 5.188 -16.395 1.00 97.19 291 ASP A N 1
ATOM 2208 C CA . ASP A 1 291 ? 14.329 6.331 -17.003 1.00 97.19 291 ASP A CA 1
ATOM 2209 C C . ASP A 1 291 ? 15.388 5.829 -17.965 1.00 97.19 291 ASP A C 1
ATOM 2211 O O . ASP A 1 291 ? 16.076 4.840 -17.689 1.00 97.19 291 ASP A O 1
ATOM 2215 N N . ILE A 1 292 ? 15.503 6.513 -19.098 1.00 97.50 292 ILE A N 1
ATOM 2216 C CA . ILE A 1 292 ? 16.408 6.133 -20.168 1.00 97.50 292 ILE A CA 1
ATOM 2217 C C . ILE A 1 292 ? 17.287 7.285 -20.651 1.00 97.50 292 ILE A C 1
ATOM 2219 O O . ILE A 1 292 ? 16.926 8.463 -20.592 1.00 97.50 292 ILE A O 1
ATOM 2223 N N . GLU A 1 293 ? 18.417 6.884 -21.214 1.00 97.56 293 GLU A N 1
ATOM 2224 C CA . GLU A 1 293 ? 19.217 7.637 -22.170 1.00 97.56 293 GLU A CA 1
ATOM 2225 C C . GLU A 1 293 ? 19.321 6.816 -23.457 1.00 97.56 293 GLU A C 1
ATOM 2227 O O . GLU A 1 293 ? 19.316 5.580 -23.430 1.00 97.56 293 GLU A O 1
ATOM 2232 N N . VAL A 1 294 ? 19.397 7.493 -24.597 1.00 97.94 294 VAL A N 1
ATOM 2233 C CA . VAL A 1 294 ? 19.449 6.845 -25.909 1.00 97.94 294 VAL A CA 1
ATOM 2234 C C . VAL A 1 294 ? 20.805 7.118 -26.541 1.00 97.94 294 VAL A C 1
ATOM 2236 O O . VAL A 1 294 ? 21.092 8.235 -26.946 1.00 97.94 294 VAL A O 1
ATOM 2239 N N . ASP A 1 295 ? 21.641 6.095 -26.629 1.00 97.50 295 ASP A N 1
ATOM 2240 C CA . ASP A 1 295 ? 22.918 6.113 -27.337 1.00 97.50 295 ASP A CA 1
ATOM 2241 C C . ASP A 1 295 ? 22.653 6.020 -28.847 1.00 97.50 295 ASP A C 1
ATOM 2243 O O . ASP A 1 295 ? 22.146 5.006 -29.346 1.00 97.50 295 ASP A O 1
ATOM 2247 N N . THR A 1 296 ? 22.904 7.124 -29.548 1.00 96.50 296 THR A N 1
ATOM 2248 C CA . THR A 1 296 ? 22.627 7.297 -30.981 1.00 96.50 296 THR A CA 1
ATOM 2249 C C . THR A 1 296 ? 23.915 7.267 -31.795 1.00 96.50 296 THR A C 1
ATOM 2251 O O . THR A 1 296 ? 25.011 7.185 -31.252 1.00 96.50 296 THR A O 1
ATOM 2254 N N . THR A 1 297 ? 23.809 7.388 -33.118 1.00 93.19 297 THR A N 1
ATOM 2255 C CA . THR A 1 297 ? 25.003 7.499 -33.970 1.00 93.19 297 THR A CA 1
ATOM 2256 C C . THR A 1 297 ? 25.767 8.822 -33.807 1.00 93.19 297 THR A C 1
ATOM 2258 O O . THR A 1 297 ? 26.902 8.918 -34.268 1.00 93.19 297 THR A O 1
ATOM 2261 N N . ILE A 1 298 ? 25.163 9.832 -33.166 1.00 91.56 298 ILE A N 1
ATOM 2262 C CA . ILE A 1 298 ? 25.697 11.201 -33.056 1.00 91.56 298 ILE A CA 1
ATOM 2263 C C . ILE A 1 298 ? 26.147 11.513 -31.624 1.00 91.56 298 ILE A C 1
ATOM 2265 O O . ILE A 1 298 ? 27.241 12.024 -31.406 1.00 91.56 298 ILE A O 1
ATOM 2269 N N . GLU A 1 299 ? 25.282 11.242 -30.651 1.00 93.94 299 GLU A N 1
ATOM 2270 C CA . GLU A 1 299 ? 25.475 11.583 -29.239 1.00 93.94 299 GLU A CA 1
ATOM 2271 C C . GLU A 1 299 ? 24.696 10.620 -28.331 1.00 93.94 299 GLU A C 1
ATOM 2273 O O . GLU A 1 299 ? 23.780 9.918 -28.776 1.00 93.94 299 GLU A O 1
ATOM 2278 N N . VAL A 1 300 ? 25.005 10.632 -27.036 1.00 96.31 300 VAL A N 1
ATOM 2279 C CA . VAL A 1 300 ? 24.117 10.049 -26.025 1.00 96.31 300 VAL A CA 1
ATOM 2280 C C . VAL A 1 300 ? 23.035 11.074 -25.701 1.00 96.31 300 VAL A C 1
ATOM 2282 O O . VAL A 1 300 ? 23.314 12.153 -25.185 1.00 96.31 300 VAL A O 1
ATOM 2285 N N . CYS A 1 301 ? 21.795 10.736 -26.028 1.00 96.25 301 CYS A N 1
ATOM 2286 C CA . CYS A 1 301 ? 20.638 11.598 -25.871 1.00 96.25 301 CYS A CA 1
ATOM 2287 C C . CYS A 1 301 ? 19.975 11.355 -24.507 1.00 96.25 301 CYS A C 1
ATOM 2289 O O . CYS A 1 301 ? 19.228 10.390 -24.318 1.00 96.25 301 CYS A O 1
ATOM 2291 N N . ASP A 1 302 ? 20.281 12.232 -23.556 1.00 94.38 302 ASP A N 1
ATOM 2292 C CA . ASP A 1 302 ? 19.695 12.298 -22.216 1.00 94.38 302 ASP A CA 1
ATOM 2293 C C . ASP A 1 302 ? 18.343 13.041 -22.196 1.00 94.38 302 ASP A C 1
ATOM 2295 O O . ASP A 1 302 ? 17.833 13.455 -23.237 1.00 94.38 302 ASP A O 1
ATOM 2299 N N . GLY A 1 303 ? 17.738 13.233 -21.019 1.00 91.88 303 GLY A N 1
ATOM 2300 C CA . GLY A 1 303 ? 16.445 13.919 -20.879 1.00 91.88 303 GLY A CA 1
ATOM 2301 C C . GLY A 1 303 ? 16.357 15.259 -21.640 1.00 91.88 303 GLY A C 1
ATOM 2302 O O . GLY A 1 303 ? 15.458 15.427 -22.470 1.00 91.88 303 GLY A O 1
ATOM 2303 N N . PRO A 1 304 ? 17.283 16.213 -21.433 1.00 92.56 304 PRO A N 1
ATOM 2304 C CA . PRO A 1 304 ? 17.342 17.450 -22.213 1.00 92.56 304 PRO A CA 1
ATOM 2305 C C . PRO A 1 304 ? 17.460 17.246 -23.731 1.00 92.56 304 PRO A C 1
ATOM 2307 O O . PRO A 1 304 ? 16.811 17.958 -24.503 1.00 92.56 304 PRO A O 1
ATOM 2310 N N . CYS A 1 305 ? 18.273 16.296 -24.199 1.00 94.75 305 CYS A N 1
ATOM 2311 C CA . CYS A 1 305 ? 18.340 15.965 -25.622 1.00 94.75 305 CYS A CA 1
ATOM 2312 C C . CYS A 1 305 ? 17.007 15.402 -26.154 1.00 94.75 305 CYS A C 1
ATOM 2314 O O . CYS A 1 305 ? 16.500 15.885 -27.174 1.00 94.75 305 CYS A O 1
ATOM 2316 N N . LEU A 1 306 ? 16.401 14.452 -25.435 1.00 94.62 306 LEU A N 1
ATOM 2317 C CA . LEU A 1 306 ? 15.128 13.815 -25.788 1.00 94.62 306 LEU A CA 1
ATOM 2318 C C . LEU A 1 306 ? 13.990 14.843 -25.857 1.00 94.62 306 LEU A C 1
ATOM 2320 O O . LEU A 1 306 ? 13.194 14.816 -26.794 1.00 94.62 306 LEU A O 1
ATOM 2324 N N . ALA A 1 307 ? 13.948 15.796 -24.921 1.00 92.62 307 ALA A N 1
ATOM 2325 C CA . ALA A 1 307 ? 12.972 16.887 -24.909 1.00 92.62 307 ALA A CA 1
ATOM 2326 C C . ALA A 1 307 ? 13.091 17.818 -26.121 1.00 92.62 307 ALA A C 1
ATOM 2328 O O . ALA A 1 307 ? 12.079 18.256 -26.668 1.00 92.62 307 ALA A O 1
ATOM 2329 N N . ARG A 1 308 ? 14.323 18.126 -26.555 1.00 92.12 308 ARG A N 1
ATOM 2330 C CA . ARG A 1 308 ? 14.564 19.000 -27.715 1.00 92.12 308 ARG A CA 1
ATOM 2331 C C . ARG A 1 308 ? 14.090 18.374 -29.026 1.00 92.12 308 ARG A C 1
ATOM 2333 O O . ARG A 1 308 ? 13.778 19.118 -29.952 1.00 92.12 308 ARG A O 1
ATOM 2340 N N . GLY A 1 309 ? 14.078 17.041 -29.128 1.00 92.00 309 GLY A N 1
ATOM 2341 C CA . GLY A 1 309 ? 13.546 16.322 -30.290 1.00 92.00 309 GLY A CA 1
ATOM 2342 C C . GLY A 1 309 ? 14.284 16.604 -31.605 1.00 92.00 309 GLY A C 1
ATOM 2343 O O . GLY A 1 309 ? 13.664 16.590 -32.664 1.00 92.00 309 GLY A O 1
ATOM 2344 N N . LYS A 1 310 ? 15.591 16.905 -31.551 1.00 94.19 310 LYS A N 1
ATOM 2345 C CA . LYS A 1 310 ? 16.409 17.216 -32.741 1.00 94.19 310 LYS A CA 1
ATOM 2346 C C . LYS A 1 310 ? 17.220 16.030 -33.263 1.00 94.19 310 LYS A C 1
ATOM 2348 O O . LYS A 1 310 ? 17.548 16.002 -34.444 1.00 94.19 310 LYS A O 1
ATOM 2353 N N . ASN A 1 311 ? 17.550 15.069 -32.401 1.00 96.19 311 ASN A N 1
ATOM 2354 C CA . ASN A 1 311 ? 18.331 13.901 -32.789 1.00 96.19 311 ASN A CA 1
ATOM 2355 C C . ASN A 1 311 ? 17.440 12.895 -33.555 1.00 96.19 311 ASN A C 1
ATOM 2357 O O . ASN A 1 311 ? 16.476 12.388 -32.975 1.00 96.19 311 ASN A O 1
ATOM 2361 N N . PRO A 1 312 ? 17.726 12.593 -34.837 1.00 96.94 312 PRO A N 1
ATOM 2362 C CA . PRO A 1 312 ? 16.824 11.816 -35.688 1.00 96.94 312 PRO A CA 1
ATOM 2363 C C . PRO A 1 312 ? 16.664 10.356 -35.243 1.00 96.94 312 PRO A C 1
ATOM 2365 O O . PRO A 1 312 ? 15.556 9.820 -35.312 1.00 96.94 312 PRO A O 1
ATOM 2368 N N . ASP A 1 313 ? 17.729 9.721 -34.745 1.00 97.81 313 ASP A N 1
ATOM 2369 C CA . ASP A 1 313 ? 17.674 8.330 -34.281 1.00 97.81 313 ASP A CA 1
ATOM 2370 C C . ASP A 1 313 ? 16.856 8.231 -32.974 1.00 97.81 313 ASP A C 1
ATOM 2372 O O . ASP A 1 313 ? 15.997 7.354 -32.827 1.00 97.81 313 ASP A O 1
ATOM 2376 N N . ALA A 1 314 ? 17.037 9.184 -32.048 1.00 97.06 314 ALA A N 1
ATOM 2377 C CA . ALA A 1 314 ? 16.242 9.258 -30.819 1.00 97.06 314 ALA A CA 1
ATOM 2378 C C . ALA A 1 314 ? 14.760 9.577 -31.098 1.00 97.06 314 ALA A C 1
ATOM 2380 O O . ALA A 1 314 ? 13.869 8.975 -30.497 1.00 97.06 314 ALA A O 1
ATOM 2381 N N . VAL A 1 315 ? 14.478 10.476 -32.050 1.00 96.31 315 VAL A N 1
ATOM 2382 C CA . VAL A 1 315 ? 13.108 10.789 -32.491 1.00 96.31 315 VAL A CA 1
ATOM 2383 C C . VAL A 1 315 ? 12.442 9.571 -33.133 1.00 96.31 315 VAL A C 1
ATOM 2385 O O . VAL A 1 315 ? 11.280 9.295 -32.832 1.00 96.31 315 VAL A O 1
ATOM 2388 N N . CYS A 1 316 ? 13.165 8.808 -33.964 1.00 98.25 316 CYS A N 1
ATOM 2389 C CA . CYS A 1 316 ? 12.679 7.534 -34.503 1.00 98.25 316 CYS A CA 1
ATOM 2390 C C . CYS A 1 316 ? 12.233 6.596 -33.375 1.00 98.25 316 CYS A C 1
ATOM 2392 O O . CYS A 1 316 ? 11.125 6.052 -33.419 1.00 98.25 316 CYS A O 1
ATOM 2394 N N . PHE A 1 317 ? 13.075 6.436 -32.351 1.00 98.19 317 PHE A N 1
ATOM 2395 C CA . PHE A 1 317 ? 12.798 5.553 -31.224 1.00 98.19 317 PHE A CA 1
ATOM 2396 C C . PHE A 1 317 ? 11.575 6.014 -30.416 1.00 98.19 317 PHE A C 1
ATOM 2398 O O . PHE A 1 317 ? 10.631 5.242 -30.233 1.00 98.19 317 PHE A O 1
ATOM 2405 N N . LEU A 1 318 ? 11.542 7.283 -29.991 1.00 96.94 318 LEU A N 1
ATOM 2406 C CA . LEU A 1 318 ? 10.439 7.835 -29.194 1.00 96.94 318 LEU A CA 1
ATOM 2407 C C . LEU A 1 318 ? 9.103 7.818 -29.941 1.00 96.94 318 LEU A C 1
ATOM 2409 O O . LEU A 1 318 ? 8.061 7.572 -29.332 1.00 96.94 318 LEU A O 1
ATOM 2413 N N . LYS A 1 319 ? 9.113 8.031 -31.262 1.00 96.62 319 LYS A N 1
ATOM 2414 C CA . LYS A 1 319 ? 7.903 7.928 -32.083 1.00 96.62 319 LYS A CA 1
ATOM 2415 C C . LYS A 1 319 ? 7.286 6.531 -31.985 1.00 96.62 319 LYS A C 1
ATOM 2417 O O . LYS A 1 319 ? 6.088 6.427 -31.748 1.00 96.62 319 LYS A O 1
ATOM 2422 N N . LYS A 1 320 ? 8.097 5.471 -32.070 1.00 98.00 320 LYS A N 1
ATOM 2423 C CA . LYS A 1 320 ? 7.618 4.083 -31.936 1.00 98.00 320 LYS A CA 1
ATOM 2424 C C . LYS A 1 320 ? 7.080 3.775 -30.537 1.00 98.00 320 LYS A C 1
ATOM 2426 O O . LYS A 1 320 ? 6.051 3.117 -30.422 1.00 98.00 320 LYS A O 1
ATOM 2431 N N . VAL A 1 321 ? 7.734 4.292 -29.492 1.00 96.25 321 VAL A N 1
ATOM 2432 C CA . VAL A 1 321 ? 7.256 4.187 -28.098 1.00 96.25 321 VAL A CA 1
ATOM 2433 C C . VAL A 1 321 ? 5.851 4.783 -27.965 1.00 96.25 321 VAL A C 1
ATOM 2435 O O . VAL A 1 321 ? 4.947 4.130 -27.443 1.00 96.25 321 VAL A O 1
ATOM 2438 N N . LEU A 1 322 ? 5.657 5.997 -28.485 1.00 94.50 322 LEU A N 1
ATOM 2439 C CA . LEU A 1 322 ? 4.379 6.708 -28.430 1.00 94.50 322 LEU A CA 1
ATOM 2440 C C . LEU A 1 322 ? 3.291 6.044 -29.285 1.00 94.50 322 LEU A C 1
ATOM 2442 O O . LEU A 1 322 ? 2.162 5.911 -28.821 1.00 94.50 322 LEU A O 1
ATOM 2446 N N . GLU A 1 323 ? 3.613 5.615 -30.508 1.00 95.12 323 GLU A N 1
ATOM 2447 C CA . GLU A 1 323 ? 2.674 4.936 -31.417 1.00 95.12 323 GLU A CA 1
ATOM 2448 C C . GLU A 1 323 ? 2.155 3.615 -30.841 1.00 95.12 323 GLU A C 1
ATOM 2450 O O . GLU A 1 323 ? 1.014 3.238 -31.097 1.00 95.12 323 GLU A O 1
ATOM 2455 N N . TYR A 1 324 ? 2.959 2.932 -30.024 1.00 95.31 324 TYR A N 1
ATOM 2456 C CA . TYR A 1 324 ? 2.535 1.717 -29.333 1.00 95.31 324 TYR A CA 1
ATOM 2457 C C . TYR A 1 324 ? 1.613 1.991 -28.129 1.00 95.31 324 TYR A C 1
ATOM 2459 O O . TYR A 1 324 ? 0.986 1.077 -27.600 1.00 95.31 324 TYR A O 1
ATOM 2467 N N . GLY A 1 325 ? 1.516 3.243 -27.676 1.00 93.25 325 GLY A N 1
ATOM 2468 C CA . GLY A 1 325 ? 0.674 3.636 -26.544 1.00 93.25 325 GLY A CA 1
ATOM 2469 C C . GLY A 1 325 ? 1.388 3.688 -25.192 1.00 93.25 325 GLY A C 1
ATOM 2470 O O . GLY A 1 325 ? 0.742 3.999 -24.184 1.00 93.25 325 GLY A O 1
ATOM 2471 N N . LEU A 1 326 ? 2.708 3.455 -25.154 1.00 95.19 326 LEU A N 1
ATOM 2472 C CA . LEU A 1 326 ? 3.502 3.738 -23.960 1.00 95.19 326 LEU A CA 1
ATOM 2473 C C . LEU A 1 326 ? 3.520 5.243 -23.690 1.00 95.19 326 LEU A C 1
ATOM 2475 O O . LEU A 1 326 ? 3.472 6.081 -24.593 1.00 95.19 326 LEU A O 1
ATOM 2479 N N . HIS A 1 327 ? 3.578 5.587 -22.414 1.00 93.69 327 HIS A N 1
ATOM 2480 C CA . HIS A 1 327 ? 3.702 6.961 -21.982 1.00 93.69 327 HIS A CA 1
ATOM 2481 C C . HIS A 1 327 ? 5.162 7.388 -21.981 1.00 93.69 327 HIS A C 1
ATOM 2483 O O . HIS A 1 327 ? 6.032 6.672 -21.492 1.00 93.69 327 HIS A O 1
ATOM 2489 N N . TRP A 1 328 ? 5.401 8.590 -22.493 1.00 93.81 328 TRP A N 1
ATOM 2490 C CA . TRP A 1 328 ? 6.683 9.271 -22.428 1.00 93.81 328 TRP A CA 1
ATOM 2491 C C . TRP A 1 328 ? 6.525 10.560 -21.624 1.00 93.81 328 TRP A C 1
ATOM 2493 O O . TRP A 1 328 ? 5.692 11.406 -21.957 1.00 93.81 328 TRP A O 1
ATOM 2503 N N . GLY A 1 329 ? 7.341 10.722 -20.582 1.00 87.75 329 GLY A N 1
ATOM 2504 C CA . GLY A 1 329 ? 7.244 11.836 -19.638 1.00 87.75 329 GLY A CA 1
ATOM 2505 C C . GLY A 1 329 ? 7.711 13.194 -20.170 1.00 87.75 329 GLY A C 1
ATOM 2506 O O . GLY A 1 329 ? 7.702 14.164 -19.419 1.00 87.75 329 GLY A O 1
ATOM 2507 N N . GLY A 1 330 ? 8.110 13.304 -21.441 1.00 81.56 330 GLY A N 1
ATOM 2508 C CA . GLY A 1 330 ? 8.572 14.562 -22.040 1.00 81.56 330 GLY A CA 1
ATOM 2509 C C . GLY A 1 330 ? 7.474 15.571 -22.400 1.00 81.56 330 GLY A C 1
ATOM 2510 O O . GLY A 1 330 ? 7.792 16.684 -22.806 1.00 81.56 330 GLY A O 1
ATOM 2511 N N . LYS A 1 331 ? 6.185 15.226 -22.258 1.00 69.75 331 LYS A N 1
ATOM 2512 C CA . LYS A 1 331 ? 5.053 16.128 -22.549 1.00 69.75 331 LYS A CA 1
ATOM 2513 C C . LYS A 1 331 ? 4.343 16.571 -21.260 1.00 69.75 331 LYS A C 1
ATOM 2515 O O . LYS A 1 331 ? 3.955 15.730 -20.458 1.00 69.75 331 LYS A O 1
ATOM 2520 N N . GLY A 1 332 ? 4.102 17.879 -21.090 1.00 61.97 332 GLY A N 1
ATOM 2521 C CA . GLY A 1 332 ? 3.267 18.444 -20.010 1.00 61.97 332 GLY A CA 1
ATOM 2522 C C . GLY A 1 332 ? 3.977 19.437 -19.073 1.00 61.97 332 GLY A C 1
ATOM 2523 O O . GLY A 1 332 ? 5.045 19.948 -19.401 1.00 61.97 332 GLY A O 1
ATOM 2524 N N . LYS A 1 333 ? 3.349 19.728 -17.917 1.00 46.75 333 LYS A N 1
ATOM 2525 C CA . LYS A 1 333 ? 3.823 20.680 -16.881 1.00 46.75 333 LYS A CA 1
ATOM 2526 C C . LYS A 1 333 ? 4.926 20.105 -15.975 1.00 46.75 333 LYS A C 1
ATOM 2528 O O . LYS A 1 333 ? 5.723 20.862 -15.435 1.00 46.75 333 LYS A O 1
ATOM 2533 N N . TYR A 1 334 ? 4.982 18.781 -15.834 1.00 57.72 334 TYR A N 1
ATOM 2534 C CA . TYR A 1 334 ? 5.984 18.052 -15.050 1.00 57.72 334 TYR A CA 1
ATOM 2535 C C . TYR A 1 334 ? 6.745 17.117 -15.990 1.00 57.72 334 TYR A C 1
ATOM 2537 O O . TYR A 1 334 ? 6.380 15.953 -16.149 1.00 57.72 334 TYR A O 1
ATOM 2545 N N . GLN A 1 335 ? 7.735 17.665 -16.693 1.00 80.12 335 GLN A N 1
ATOM 2546 C CA . GLN A 1 335 ? 8.467 16.926 -17.717 1.00 80.12 335 GLN A CA 1
ATOM 2547 C C . GLN A 1 335 ? 9.552 16.071 -17.063 1.00 80.12 335 GLN A C 1
ATOM 2549 O O . GLN A 1 335 ? 10.477 16.600 -16.455 1.00 80.12 335 GLN A O 1
ATOM 2554 N N . ASN A 1 336 ? 9.460 14.755 -17.237 1.00 88.00 336 ASN A N 1
ATOM 2555 C CA . ASN A 1 336 ? 10.610 13.862 -17.138 1.00 88.00 336 ASN A CA 1
ATOM 2556 C C . ASN A 1 336 ? 10.813 13.213 -18.518 1.00 88.00 336 ASN A C 1
ATOM 2558 O O . ASN A 1 336 ? 10.264 12.141 -18.781 1.00 88.00 336 ASN A O 1
ATOM 2562 N N . PRO A 1 337 ? 11.566 13.863 -19.422 1.00 93.00 337 PRO A N 1
ATOM 2563 C CA . PRO A 1 337 ? 11.775 13.382 -20.786 1.00 93.00 337 PRO A CA 1
ATOM 2564 C C . PRO A 1 337 ? 12.569 12.074 -20.877 1.00 93.00 337 PRO A C 1
ATOM 2566 O O . PRO A 1 337 ? 12.614 11.476 -21.948 1.00 93.00 337 PRO A O 1
ATOM 2569 N N . SER A 1 338 ? 13.174 11.612 -19.784 1.00 95.69 338 SER A N 1
ATOM 2570 C CA . SER A 1 338 ? 13.805 10.294 -19.720 1.00 95.69 338 SER A CA 1
ATOM 2571 C C . SER A 1 338 ? 12.818 9.184 -19.365 1.00 95.69 338 SER A C 1
ATOM 2573 O O . SER A 1 338 ? 13.113 8.023 -19.631 1.00 95.69 338 SER A O 1
ATOM 2575 N N . ARG A 1 339 ? 11.640 9.504 -18.813 1.00 96.00 339 ARG A N 1
ATOM 2576 C CA . ARG A 1 339 ? 10.698 8.493 -18.325 1.00 96.00 339 ARG A CA 1
ATOM 2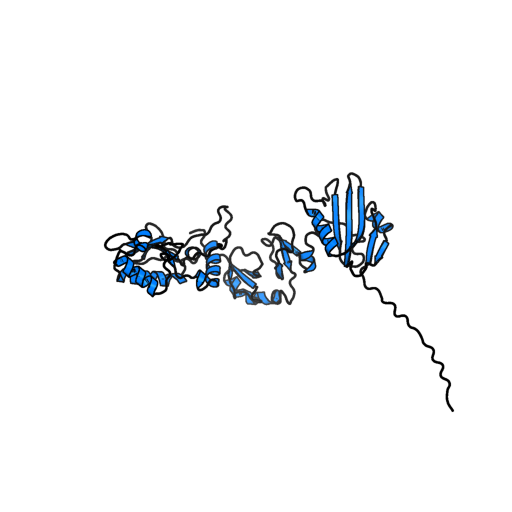577 C C . ARG A 1 339 ? 9.898 7.843 -19.445 1.00 96.00 339 ARG A C 1
ATOM 2579 O O . ARG A 1 339 ? 9.230 8.536 -20.217 1.00 96.00 339 ARG A O 1
ATOM 2586 N N . ILE A 1 340 ? 9.857 6.513 -19.429 1.00 96.81 340 ILE A N 1
ATOM 2587 C CA . ILE A 1 340 ? 8.891 5.690 -20.162 1.00 96.81 340 ILE A CA 1
ATOM 2588 C C . ILE A 1 340 ? 8.154 4.780 -19.179 1.00 96.81 340 ILE A C 1
ATOM 2590 O O . ILE A 1 340 ? 8.775 4.127 -18.340 1.00 96.81 340 ILE A O 1
ATOM 2594 N N . ASP A 1 341 ? 6.830 4.723 -19.290 1.00 96.38 341 ASP A N 1
ATOM 2595 C CA . ASP A 1 341 ? 5.979 3.871 -18.459 1.00 96.38 341 ASP A CA 1
ATOM 2596 C C . ASP A 1 341 ? 4.707 3.438 -19.208 1.00 96.38 341 ASP A C 1
ATOM 2598 O O . ASP A 1 341 ? 4.362 3.988 -20.253 1.00 96.38 341 ASP A O 1
ATOM 2602 N N . ASP A 1 342 ? 4.000 2.432 -18.700 1.00 96.25 342 ASP A N 1
ATOM 2603 C CA . ASP A 1 342 ? 2.757 1.923 -19.301 1.00 96.25 342 ASP A CA 1
ATOM 2604 C C . ASP A 1 342 ? 1.481 2.514 -18.671 1.00 96.25 342 ASP A C 1
ATOM 2606 O O . ASP A 1 342 ? 0.370 2.075 -18.972 1.00 96.25 342 ASP A O 1
ATOM 2610 N N . ARG A 1 343 ? 1.618 3.525 -17.801 1.00 93.50 343 ARG A N 1
ATOM 2611 C CA . ARG A 1 343 ? 0.524 4.151 -17.043 1.00 93.50 343 ARG A CA 1
ATOM 2612 C C . ARG A 1 343 ? -0.304 3.170 -16.214 1.00 93.50 343 ARG A C 1
ATOM 2614 O O . ARG A 1 343 ? -1.488 3.428 -15.997 1.00 93.50 343 ARG A O 1
ATOM 2621 N N . LEU A 1 344 ? 0.295 2.102 -15.676 1.00 95.62 344 LEU A N 1
ATOM 2622 C CA . LEU A 1 344 ? -0.449 1.129 -14.871 1.00 95.62 344 LEU A CA 1
ATOM 2623 C C . LEU A 1 344 ? -1.308 1.762 -13.760 1.00 95.62 344 LEU A C 1
ATOM 2625 O O . LEU A 1 344 ? -2.468 1.385 -13.616 1.00 95.62 344 LEU A O 1
ATOM 2629 N N . HIS A 1 345 ? -0.792 2.744 -13.014 1.00 93.25 345 HIS A N 1
ATOM 2630 C CA . HIS A 1 345 ? -1.574 3.430 -11.973 1.00 93.25 345 HIS A CA 1
ATOM 2631 C C . HIS A 1 345 ? -2.861 4.103 -12.487 1.00 93.25 345 HIS A C 1
ATOM 2633 O O . HIS A 1 345 ? -3.817 4.235 -11.729 1.00 93.25 345 HIS A O 1
ATOM 2639 N N . VAL A 1 346 ? -2.905 4.511 -13.761 1.00 90.81 346 VAL A N 1
ATOM 2640 C CA . VAL A 1 346 ? -4.094 5.096 -14.402 1.00 90.81 346 VAL A CA 1
ATOM 2641 C C . VAL A 1 346 ? -4.989 4.005 -14.979 1.00 90.81 346 VAL A C 1
ATOM 2643 O O . VAL A 1 346 ? -6.200 4.023 -14.781 1.00 90.81 346 VAL A O 1
ATOM 2646 N N . VAL A 1 347 ? -4.395 3.061 -15.712 1.00 92.38 347 VAL A N 1
ATOM 2647 C CA . VAL A 1 347 ? -5.130 2.050 -16.485 1.00 92.38 347 VAL A CA 1
ATOM 2648 C C . VAL A 1 347 ? -5.723 0.974 -15.575 1.00 92.38 347 VAL A C 1
ATOM 2650 O O . VAL A 1 347 ? -6.847 0.526 -15.788 1.00 92.38 347 VAL A O 1
ATOM 2653 N N . ASN A 1 348 ? -4.984 0.558 -14.545 1.00 94.31 348 ASN A N 1
ATOM 2654 C CA . ASN A 1 348 ? -5.411 -0.458 -13.591 1.00 94.31 348 ASN A CA 1
ATOM 2655 C C . ASN A 1 348 ? -4.935 -0.124 -12.161 1.00 94.31 348 ASN A C 1
ATOM 2657 O O . ASN A 1 348 ? -4.050 -0.797 -11.619 1.00 94.31 348 ASN A O 1
ATOM 2661 N N . PRO A 1 349 ? -5.551 0.878 -11.502 1.00 90.69 349 PRO A N 1
ATOM 2662 C CA . PRO A 1 349 ? -5.155 1.325 -10.163 1.00 90.69 349 PRO A CA 1
ATOM 2663 C C . PRO A 1 349 ? -5.238 0.212 -9.110 1.00 90.69 349 PRO A C 1
ATOM 2665 O O . PRO A 1 349 ? -4.452 0.178 -8.165 1.00 90.69 349 PRO A O 1
ATOM 2668 N N . ARG A 1 350 ? -6.159 -0.749 -9.277 1.00 87.00 350 ARG A N 1
ATOM 2669 C CA . ARG A 1 350 ? -6.273 -1.909 -8.379 1.00 87.00 350 ARG A CA 1
ATOM 2670 C C . ARG A 1 350 ? -5.071 -2.840 -8.504 1.00 87.00 350 ARG A C 1
ATOM 2672 O O . ARG A 1 350 ? -4.561 -3.308 -7.490 1.00 87.00 350 ARG A O 1
ATOM 2679 N N . GLN A 1 351 ? -4.623 -3.126 -9.727 1.00 91.06 351 GLN A N 1
ATOM 2680 C CA . GLN A 1 351 ? -3.409 -3.911 -9.939 1.00 91.06 351 GLN A CA 1
ATOM 2681 C C . GLN A 1 351 ? -2.181 -3.172 -9.418 1.00 91.06 351 GLN A C 1
ATOM 2683 O O . GLN A 1 351 ? -1.414 -3.779 -8.674 1.00 91.06 351 GLN A O 1
ATOM 2688 N N . TRP A 1 352 ? -2.060 -1.879 -9.732 1.00 94.12 352 TRP A N 1
ATOM 2689 C CA . TRP A 1 352 ? -0.975 -1.039 -9.235 1.00 94.12 352 TRP A CA 1
ATOM 2690 C C . TRP A 1 352 ? -0.885 -1.096 -7.707 1.00 94.12 352 TRP A C 1
ATOM 2692 O O . TRP A 1 352 ? 0.169 -1.410 -7.168 1.00 94.12 352 TRP A O 1
ATOM 2702 N N . LYS A 1 353 ? -2.005 -0.916 -6.994 1.00 88.81 353 LYS A N 1
ATOM 2703 C CA . LYS A 1 353 ? -2.033 -0.955 -5.524 1.00 88.81 353 LYS A CA 1
ATOM 2704 C C . LYS A 1 353 ? -1.596 -2.306 -4.950 1.00 88.81 353 LYS A C 1
ATOM 2706 O O . LYS A 1 353 ? -0.863 -2.342 -3.965 1.00 88.81 353 LYS A O 1
ATOM 2711 N N . ARG A 1 354 ? -2.011 -3.418 -5.568 1.00 85.94 354 ARG A N 1
ATOM 2712 C CA . ARG A 1 354 ? -1.576 -4.765 -5.150 1.00 85.94 354 ARG A CA 1
ATOM 2713 C C . ARG A 1 354 ? -0.073 -4.955 -5.342 1.00 85.94 354 ARG A C 1
ATOM 2715 O O . ARG A 1 354 ? 0.597 -5.402 -4.418 1.00 85.94 354 ARG A O 1
ATOM 2722 N N . GLN A 1 355 ? 0.454 -4.589 -6.510 1.00 92.12 355 GLN A N 1
ATOM 2723 C CA . GLN A 1 355 ? 1.890 -4.673 -6.782 1.00 92.12 355 GLN A CA 1
ATOM 2724 C C . GLN A 1 355 ? 2.687 -3.734 -5.881 1.00 92.12 355 GLN A C 1
ATOM 2726 O O . GLN A 1 355 ? 3.743 -4.122 -5.407 1.00 92.12 355 GLN A O 1
ATOM 2731 N N . PHE A 1 356 ? 2.174 -2.541 -5.581 1.00 91.81 356 PHE A N 1
ATOM 2732 C CA . PHE A 1 356 ? 2.813 -1.609 -4.657 1.00 91.81 356 PHE A CA 1
ATOM 2733 C C . PHE A 1 356 ? 2.976 -2.248 -3.278 1.00 91.81 356 PHE A C 1
ATOM 2735 O O . PHE A 1 356 ? 4.088 -2.358 -2.775 1.00 91.81 356 PHE A O 1
ATOM 2742 N N . GLN A 1 357 ? 1.888 -2.761 -2.699 1.00 85.31 357 GLN A N 1
ATOM 2743 C CA . GLN A 1 357 ? 1.942 -3.451 -1.407 1.00 85.31 357 GLN A CA 1
ATOM 2744 C C . GLN A 1 357 ? 2.903 -4.642 -1.434 1.00 85.31 357 GLN A C 1
ATOM 2746 O O . GLN A 1 357 ? 3.637 -4.862 -0.470 1.00 85.31 357 GLN A O 1
ATOM 2751 N N . GLN A 1 358 ? 2.909 -5.388 -2.541 1.00 88.19 358 GLN A N 1
ATOM 2752 C CA . GLN A 1 358 ? 3.748 -6.563 -2.685 1.00 88.19 358 GLN A CA 1
ATOM 2753 C C . GLN A 1 358 ? 5.229 -6.243 -2.795 1.00 88.19 358 GLN A C 1
ATOM 2755 O O . GLN A 1 358 ? 6.036 -6.773 -2.037 1.00 88.19 358 GLN A O 1
ATOM 2760 N N . LEU A 1 359 ? 5.580 -5.397 -3.752 1.00 91.81 359 LEU A N 1
ATOM 2761 C CA . LEU A 1 359 ? 6.958 -5.138 -4.122 1.00 91.81 359 LEU A CA 1
ATOM 2762 C C . LEU A 1 359 ? 7.645 -4.258 -3.090 1.00 91.81 359 LEU A C 1
ATOM 2764 O O . LEU A 1 359 ? 8.788 -4.527 -2.754 1.00 91.81 359 LEU A O 1
ATOM 2768 N N . GLN A 1 360 ? 6.949 -3.278 -2.516 1.00 90.06 360 GLN A N 1
ATOM 2769 C CA . GLN A 1 360 ? 7.537 -2.461 -1.460 1.00 90.06 360 GLN A CA 1
ATOM 2770 C C . GLN A 1 360 ? 7.879 -3.336 -0.246 1.00 90.06 360 GLN A C 1
ATOM 2772 O O . GLN A 1 360 ? 9.029 -3.387 0.168 1.00 90.06 360 GLN A O 1
ATOM 2777 N N . LYS A 1 361 ? 6.956 -4.170 0.252 1.00 85.75 361 LYS A N 1
ATOM 2778 C CA . LYS A 1 361 ? 7.300 -5.078 1.359 1.00 85.75 361 LYS A CA 1
ATOM 2779 C C . LYS A 1 361 ? 8.328 -6.146 0.979 1.00 85.75 361 LYS A C 1
ATOM 2781 O O . LYS A 1 361 ? 9.258 -6.374 1.743 1.00 85.75 361 LYS A O 1
ATOM 2786 N N . GLY A 1 362 ? 8.140 -6.818 -0.154 1.00 88.56 362 GLY A N 1
ATOM 2787 C CA . GLY A 1 362 ? 8.892 -8.025 -0.501 1.00 88.56 362 GLY A CA 1
ATOM 2788 C C . GLY A 1 362 ? 10.288 -7.755 -1.048 1.00 88.56 362 GLY A C 1
ATOM 2789 O O . GLY A 1 362 ? 11.145 -8.627 -0.969 1.00 88.56 362 GLY A O 1
ATOM 2790 N N . CYS A 1 363 ? 10.532 -6.562 -1.591 1.00 90.81 363 CYS A N 1
ATOM 2791 C CA . CYS A 1 363 ? 11.775 -6.205 -2.267 1.00 90.81 363 CYS A CA 1
ATOM 2792 C C . CYS A 1 363 ? 12.644 -5.217 -1.469 1.00 90.81 363 CYS A C 1
ATOM 2794 O O . CYS A 1 363 ? 13.370 -4.428 -2.057 1.00 90.81 363 CYS A O 1
ATOM 2796 N N . GLN A 1 364 ? 12.592 -5.228 -0.138 1.00 85.38 364 GLN A N 1
ATOM 2797 C CA . GLN A 1 364 ? 13.407 -4.319 0.687 1.00 85.38 364 GLN A CA 1
ATOM 2798 C C . GLN A 1 364 ? 14.906 -4.633 0.660 1.00 85.38 364 GLN A C 1
ATOM 2800 O O . GLN A 1 364 ? 15.728 -3.748 0.861 1.00 85.38 364 GLN A O 1
ATOM 2805 N N . ALA A 1 365 ? 15.257 -5.902 0.443 1.00 78.56 365 ALA A N 1
ATOM 2806 C CA . ALA A 1 365 ? 16.625 -6.406 0.550 1.00 78.56 365 ALA A CA 1
ATOM 2807 C C . ALA A 1 365 ? 17.397 -6.423 -0.783 1.00 78.56 365 ALA A C 1
ATOM 2809 O O . ALA A 1 365 ? 18.478 -7.007 -0.852 1.00 78.56 365 ALA A O 1
ATOM 2810 N N . ILE A 1 366 ? 16.834 -5.846 -1.850 1.00 73.12 366 ILE A N 1
ATOM 2811 C CA . ILE A 1 366 ? 17.454 -5.793 -3.182 1.00 73.12 366 ILE A CA 1
ATOM 2812 C C . ILE A 1 366 ? 18.056 -4.424 -3.455 1.00 73.12 366 ILE A C 1
ATOM 2814 O O . ILE A 1 366 ? 19.124 -4.407 -4.110 1.00 73.12 366 ILE A O 1
#